Protein AF-0000000065904548 (afdb_homodimer)

Radius of gyration: 21.02 Å; Cα contacts (8 Å, |Δi|>4): 404; chains: 2; bounding box: 41×63×52 Å

Solvent-accessible surface area (backbone atoms only — not comparable to full-atom values): 15365 Å² total; per-residue (Å²): 112,71,57,54,52,53,32,51,72,47,73,40,82,88,44,68,70,56,46,53,52,51,48,50,58,70,66,38,88,61,56,64,38,30,60,66,52,52,36,49,52,37,50,74,72,71,46,94,66,53,61,71,57,46,46,52,48,52,51,50,34,35,75,48,56,53,26,42,77,46,80,44,85,91,75,46,52,30,36,25,69,58,84,62,76,89,66,30,40,40,35,19,80,80,85,61,51,74,44,77,46,80,54,68,68,48,52,53,50,52,51,50,52,31,50,75,67,47,27,53,68,74,50,69,49,44,39,38,30,19,38,36,67,89,72,100,110,75,57,56,52,51,32,52,74,46,73,40,80,87,43,69,68,56,46,52,52,49,49,49,57,69,66,37,89,60,55,64,38,30,60,66,53,52,35,50,53,37,50,75,72,69,45,92,65,53,62,70,56,47,48,52,47,50,52,50,34,35,76,50,55,54,26,43,76,45,79,45,84,90,74,46,51,30,36,26,68,58,84,63,76,90,66,32,40,40,35,19,80,81,82,62,51,74,46,80,45,79,53,69,67,49,52,50,49,52,52,51,52,31,50,75,68,47,27,54,69,75,50,70,49,43,41,39,30,19,37,36,67,89,72,101

Secondary structure (DSSP, 8-state):
-HHHHHHHHTT----HHHHHHHHHHHH-SSS-B-HHHHHHHHHHTT----HHHHHHHHHHHHHTTSEEEEE-TTS-EEEEETTS---EEEEETTT--EEEE--HHHHHHHHHHHHHTT-EEEEEEEEEEEE-TTT-/-HHHHHHHHTT----HHHHHHHHHHHH-SSS-B-HHHHHHHHHHTT----HHHHHHHHHHHHHTTSEEEEE-TTS-EEEEETTS---EEEEETTT--EEEE--HHHHHHHHHHHHHTT-EEEEEEEEEEEE-TTT-

Organism: Legionella pneumophila (NCBI:txid446)

pLDDT: mean 93.09, std 5.81, range [66.56, 98.06]

Sequence (272 aa):
MEESQQLKDAGLKITLPRIKVLQILEQSRNHHLSAEAVYKALLESGEDVGLATVYRVLTQFEAAGLVSRHNFEGGHSVFELSQGEHHDHLVCVKCGRVEEFVDEIIEQRQKAIAERAHFKMTDHALNIYGICPQCQMEESQQLKDAGLKITLPRIKVLQILEQSRNHHLSAEAVYKALLESGEDVGLATVYRVLTQFEAAGLVSRHNFEGGHSVFELSQGEHHDHLVCVKCGRVEEFVDEIIEQRQKAIAERAHFKMTDHALNIYGICPQCQ

Structure (mmCIF, N/CA/C/O backbone):
data_AF-0000000065904548-model_v1
#
loop_
_entity.id
_entity.type
_entity.pdbx_description
1 polymer 'Ferric uptake regulation protein'
#
loop_
_atom_site.group_PDB
_atom_site.id
_atom_site.type_symbol
_atom_site.label_atom_id
_atom_site.label_alt_id
_atom_site.label_comp_id
_atom_site.label_asym_id
_atom_site.label_entity_id
_atom_site.label_seq_id
_atom_site.pdbx_PDB_ins_code
_atom_site.Cartn_x
_atom_site.Cartn_y
_atom_site.Cartn_z
_atom_site.occupancy
_atom_site.B_iso_or_equiv
_atom_site.auth_seq_id
_atom_site.auth_comp_id
_atom_site.auth_asym_id
_atom_site.auth_atom_id
_atom_site.pdbx_PDB_model_num
ATOM 1 N N . MET A 1 1 ? -8.953 -28.828 -16.125 1 66.75 1 MET A N 1
ATOM 2 C CA . MET A 1 1 ? -9.711 -29.406 -15.016 1 66.75 1 MET A CA 1
ATOM 3 C C . MET A 1 1 ? -9.594 -28.531 -13.773 1 66.75 1 MET A C 1
ATOM 5 O O . MET A 1 1 ? -10.594 -28 -13.289 1 66.75 1 MET A O 1
ATOM 9 N N . GLU A 1 2 ? -8.453 -28.344 -13.18 1 88 2 GLU A N 1
ATOM 10 C CA . GLU A 1 2 ? -8.273 -27.734 -11.859 1 88 2 GLU A CA 1
ATOM 11 C C . GLU A 1 2 ? -8.609 -26.25 -11.875 1 88 2 GLU A C 1
ATOM 13 O O . GLU A 1 2 ? -9.273 -25.75 -10.969 1 88 2 GLU A O 1
ATOM 18 N N . GLU A 1 3 ? -8.391 -25.641 -13.008 1 91.25 3 GLU A N 1
ATOM 19 C CA . GLU A 1 3 ? -8.68 -24.219 -13.117 1 91.25 3 GLU A CA 1
ATOM 20 C C . GLU A 1 3 ? -10.172 -23.969 -13.25 1 91.25 3 GLU A C 1
ATOM 22 O O . GLU A 1 3 ? -10.695 -22.984 -12.711 1 91.25 3 GLU A O 1
ATOM 27 N N . SER A 1 4 ? -10.844 -24.859 -13.992 1 91.69 4 SER A N 1
ATOM 28 C CA . SER A 1 4 ? -12.289 -24.734 -14.164 1 91.69 4 SER A CA 1
ATOM 29 C C . SER A 1 4 ? -13.016 -24.797 -12.82 1 91.69 4 SER A C 1
ATOM 31 O O . SER A 1 4 ? -13.945 -24.031 -12.57 1 91.69 4 SER A O 1
ATOM 33 N N . GLN A 1 5 ? -12.617 -25.703 -12.07 1 93.06 5 GLN A N 1
ATOM 34 C CA . GLN A 1 5 ? -13.227 -25.875 -10.758 1 93.06 5 GLN A CA 1
ATOM 35 C C . GLN A 1 5 ? -12.969 -24.656 -9.875 1 93.06 5 GLN A C 1
ATOM 37 O O . GLN A 1 5 ? -13.852 -24.234 -9.117 1 93.06 5 GLN A O 1
ATOM 42 N N . GLN A 1 6 ? -11.781 -24.125 -9.945 1 92.81 6 GLN A N 1
ATOM 43 C CA . GLN A 1 6 ? -11.438 -22.938 -9.18 1 92.81 6 GLN A CA 1
ATOM 44 C C . GLN A 1 6 ? -12.328 -21.75 -9.562 1 92.81 6 GLN A C 1
ATOM 46 O O . GLN A 1 6 ? -12.781 -21.016 -8.695 1 92.81 6 GLN A O 1
ATOM 51 N N . LEU A 1 7 ? -12.547 -21.594 -10.828 1 95.56 7 LEU A N 1
ATOM 52 C CA . LEU A 1 7 ? -13.398 -20.516 -11.328 1 95.56 7 LEU A CA 1
ATOM 53 C C . LEU A 1 7 ? -14.836 -20.703 -10.859 1 95.56 7 LEU A C 1
ATOM 55 O O . LEU A 1 7 ? -15.477 -19.75 -10.398 1 95.56 7 LEU A O 1
ATOM 59 N N . LYS A 1 8 ? -15.297 -21.953 -10.922 1 94.94 8 LYS A N 1
ATOM 60 C CA . LYS A 1 8 ? -16.641 -22.266 -10.469 1 94.94 8 LYS A CA 1
ATOM 61 C C . LYS A 1 8 ? -16.797 -21.984 -8.977 1 94.94 8 LYS A C 1
ATOM 63 O O . LYS A 1 8 ? -17.797 -21.375 -8.555 1 94.94 8 LYS A O 1
ATOM 68 N N . ASP A 1 9 ? -15.844 -22.344 -8.273 1 93.81 9 ASP A N 1
ATOM 69 C CA . ASP A 1 9 ? -15.867 -22.156 -6.824 1 93.81 9 ASP A CA 1
ATOM 70 C C . ASP A 1 9 ? -15.859 -20.672 -6.465 1 93.81 9 ASP A C 1
ATOM 72 O O . ASP A 1 9 ? -16.422 -20.281 -5.445 1 93.81 9 ASP A O 1
ATOM 76 N N . ALA A 1 10 ? -15.258 -19.906 -7.332 1 92.94 10 ALA A N 1
ATOM 77 C CA . ALA A 1 10 ? -15.141 -18.469 -7.09 1 92.94 10 ALA A CA 1
ATOM 78 C C . ALA A 1 10 ? -16.359 -17.719 -7.625 1 92.94 10 ALA A C 1
ATOM 80 O O . ALA A 1 10 ? -16.422 -16.484 -7.531 1 92.94 10 ALA A O 1
ATOM 81 N N . GLY A 1 11 ? -17.281 -18.469 -8.227 1 95.06 11 GLY A N 1
ATOM 82 C CA . GLY A 1 11 ? -18.5 -17.859 -8.75 1 95.06 11 GLY A CA 1
ATOM 83 C C . GLY A 1 11 ? -18.297 -17.156 -10.07 1 95.06 11 GLY A C 1
ATOM 84 O O . 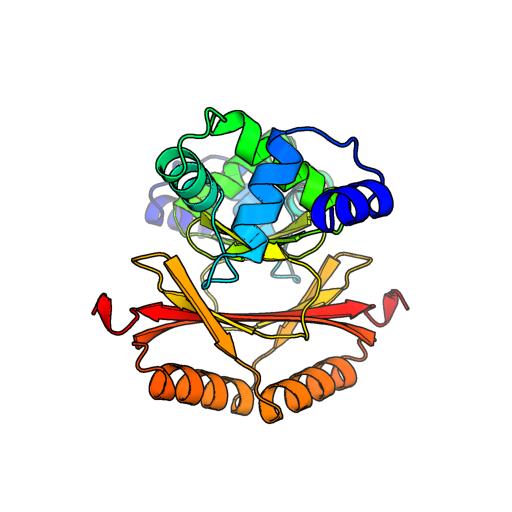GLY A 1 11 ? -19.031 -16.219 -10.406 1 95.06 11 GLY A O 1
ATOM 85 N N . LEU A 1 12 ? -17.281 -17.562 -10.773 1 96.12 12 LEU A N 1
ATOM 86 C CA . LEU A 1 12 ? -16.969 -16.938 -12.047 1 96.12 12 LEU A CA 1
ATOM 87 C C . LEU A 1 12 ? -17.344 -17.844 -13.211 1 96.12 12 LEU A C 1
ATOM 89 O O . LEU A 1 12 ? -17.219 -19.078 -13.102 1 96.12 12 LEU A O 1
ATOM 93 N N . LYS A 1 13 ? -17.766 -17.25 -14.328 1 96.44 13 LYS A N 1
ATOM 94 C CA . LYS A 1 13 ? -17.984 -18.031 -15.555 1 96.44 13 LYS A CA 1
ATOM 95 C C . LYS A 1 13 ? -16.672 -18.594 -16.078 1 96.44 13 LYS A C 1
ATOM 97 O O . LYS A 1 13 ? -15.633 -17.938 -16.016 1 96.44 13 LYS A O 1
ATOM 102 N N . ILE A 1 14 ? -16.844 -19.781 -16.609 1 96.38 14 ILE A N 1
ATOM 103 C CA . ILE A 1 14 ? -15.672 -20.422 -17.203 1 96.38 14 ILE A CA 1
ATOM 104 C C . ILE A 1 14 ? -15.492 -19.938 -18.641 1 96.38 14 ILE A C 1
ATOM 106 O O . ILE A 1 14 ? -16.312 -20.25 -19.516 1 96.38 14 ILE A O 1
ATOM 110 N N . THR A 1 15 ? -14.438 -19.109 -18.891 1 95.56 15 THR A N 1
ATOM 111 C CA . THR A 1 15 ? -14.078 -18.656 -20.219 1 95.56 15 THR A CA 1
ATOM 112 C C . THR A 1 15 ? -12.609 -18.938 -20.516 1 95.56 15 THR A C 1
ATOM 114 O O . THR A 1 15 ? -11.828 -19.203 -19.609 1 95.56 15 THR A O 1
ATOM 117 N N . LEU A 1 16 ? -12.312 -18.938 -21.703 1 94.44 16 LEU A N 1
ATOM 118 C CA . LEU A 1 16 ? -10.945 -19.266 -22.094 1 94.44 16 LEU A CA 1
ATOM 119 C C . LEU A 1 16 ? -9.953 -18.266 -21.516 1 94.44 16 LEU A C 1
ATOM 121 O O . LEU A 1 16 ? -8.938 -18.656 -20.938 1 94.44 16 LEU A O 1
ATOM 125 N N . PRO A 1 17 ? -10.219 -16.953 -21.641 1 95.69 17 PRO A N 1
ATOM 126 C CA . PRO A 1 17 ? -9.266 -16 -21.047 1 95.69 17 PRO A CA 1
ATOM 127 C C . PRO A 1 17 ? -9.07 -16.219 -19.562 1 95.69 17 PRO A C 1
ATOM 129 O O . PRO A 1 17 ? -7.945 -16.156 -19.062 1 95.69 17 PRO A O 1
ATOM 132 N N . ARG A 1 18 ? -10.141 -16.469 -18.859 1 97.12 18 ARG A N 1
ATOM 133 C CA . ARG A 1 18 ? -10.047 -16.703 -17.422 1 97.12 18 ARG A CA 1
ATOM 134 C C . ARG A 1 18 ? -9.211 -17.938 -17.109 1 97.12 18 ARG A C 1
ATOM 136 O O . ARG A 1 18 ? -8.359 -17.922 -16.219 1 97.12 18 ARG A O 1
ATOM 143 N N . ILE A 1 19 ? -9.406 -18.984 -17.828 1 96.44 19 ILE A N 1
ATOM 144 C CA . ILE A 1 19 ? -8.656 -20.219 -17.641 1 96.44 19 ILE A CA 1
ATOM 145 C C . ILE A 1 19 ? -7.176 -19.969 -17.922 1 96.44 19 ILE A C 1
ATOM 147 O O . ILE A 1 19 ? -6.312 -20.375 -17.141 1 96.44 19 ILE A O 1
ATOM 151 N N . LYS A 1 20 ? -6.852 -19.312 -18.984 1 96.12 20 LYS A N 1
ATOM 152 C CA . LYS A 1 20 ? -5.473 -19.094 -19.406 1 96.12 20 LYS A CA 1
ATOM 153 C C . LYS A 1 20 ? -4.73 -18.188 -18.406 1 96.12 20 LYS A C 1
ATOM 155 O O . LYS A 1 20 ? -3.574 -18.453 -18.078 1 96.12 20 LYS A O 1
ATOM 160 N N . VAL A 1 21 ? -5.387 -17.172 -17.984 1 96.5 21 VAL A N 1
ATOM 161 C CA . VAL A 1 21 ? -4.781 -16.281 -17 1 96.5 21 VAL A CA 1
ATOM 162 C C . VAL A 1 21 ? -4.488 -17.047 -15.719 1 96.5 21 VAL A C 1
ATOM 164 O O . VAL A 1 21 ? -3.398 -16.922 -15.156 1 96.5 21 VAL A O 1
ATOM 167 N N . LEU A 1 22 ? -5.492 -17.812 -15.32 1 95.31 22 LEU A N 1
ATOM 168 C CA . LEU A 1 22 ? -5.309 -18.609 -14.109 1 95.31 22 LEU A CA 1
ATOM 169 C C . LEU A 1 22 ? -4.148 -19.578 -14.266 1 95.31 22 LEU A C 1
ATOM 171 O O . LEU A 1 22 ? -3.352 -19.766 -13.344 1 95.31 22 LEU A O 1
ATOM 175 N N . GLN A 1 23 ? -4.051 -20.188 -15.352 1 94.62 23 GLN A N 1
ATOM 176 C CA . GLN A 1 23 ? -2.969 -21.109 -15.648 1 94.62 23 GLN A CA 1
ATOM 177 C C . GLN A 1 23 ? -1.609 -20.422 -15.547 1 94.62 23 GLN A C 1
ATOM 179 O O . GLN A 1 23 ? -0.67 -20.969 -14.969 1 94.62 23 GLN A O 1
ATOM 184 N N . ILE A 1 24 ? -1.496 -19.266 -16.094 1 94.56 24 ILE A N 1
ATOM 185 C CA . ILE A 1 24 ? -0.25 -18.5 -16.062 1 94.56 24 ILE A CA 1
ATOM 186 C C . ILE A 1 24 ? 0.133 -18.203 -14.617 1 94.56 24 ILE A C 1
ATOM 188 O O . ILE A 1 24 ? 1.29 -18.359 -14.219 1 94.56 24 ILE A O 1
ATOM 192 N N . LEU A 1 25 ? -0.863 -17.766 -13.852 1 93.69 25 LEU A N 1
ATOM 193 C CA . LEU A 1 25 ? -0.61 -17.438 -12.453 1 93.69 25 LEU A CA 1
ATOM 194 C C . LEU A 1 25 ? -0.153 -18.672 -11.68 1 93.69 25 LEU A C 1
ATOM 196 O O . LEU A 1 25 ? 0.728 -18.578 -10.82 1 93.69 25 LEU A O 1
ATOM 200 N N . GLU A 1 26 ? -0.699 -19.812 -11.984 1 92.56 26 GLU A N 1
ATOM 201 C CA . GLU A 1 26 ? -0.403 -21.047 -11.266 1 92.56 26 GLU A CA 1
ATOM 202 C C . GLU A 1 26 ? 0.953 -21.609 -11.672 1 92.56 26 GLU A C 1
ATOM 204 O O . GLU A 1 26 ? 1.655 -22.203 -10.859 1 92.56 26 GLU A O 1
ATOM 209 N N . GLN A 1 27 ? 1.315 -21.328 -12.82 1 91.31 27 GLN A N 1
ATOM 210 C CA . GLN A 1 27 ? 2.5 -21.984 -13.359 1 91.31 27 GLN A CA 1
ATOM 211 C C . GLN A 1 27 ? 3.732 -21.094 -13.227 1 91.31 27 GLN A C 1
ATOM 213 O O . GLN A 1 27 ? 4.863 -21.562 -13.367 1 91.31 27 GLN A O 1
ATOM 218 N N . SER A 1 28 ? 3.502 -19.891 -13 1 88.19 28 SER A N 1
ATOM 219 C CA . SER A 1 28 ? 4.625 -18.969 -12.93 1 88.19 28 SER A CA 1
ATOM 220 C C . SER A 1 28 ? 5.496 -19.234 -11.711 1 88.19 28 SER A C 1
ATOM 222 O O . SER A 1 28 ? 4.984 -19.531 -10.625 1 88.19 28 SER A O 1
ATOM 224 N N . ARG A 1 29 ? 6.785 -19.234 -11.922 1 83.19 29 ARG A N 1
ATOM 225 C CA . ARG A 1 29 ? 7.73 -19.359 -10.82 1 83.19 29 ARG A CA 1
ATOM 226 C C . ARG A 1 29 ? 7.629 -18.172 -9.867 1 83.19 29 ARG A C 1
ATOM 228 O O . ARG A 1 29 ? 7.715 -18.344 -8.648 1 83.19 29 ARG A O 1
ATOM 235 N N . ASN A 1 30 ? 7.465 -17.031 -10.516 1 82.94 30 ASN A N 1
ATOM 236 C CA . ASN A 1 30 ? 7.188 -15.836 -9.734 1 82.94 30 ASN A CA 1
ATOM 237 C C . ASN A 1 30 ? 5.707 -15.734 -9.367 1 82.94 30 ASN A C 1
ATOM 239 O O . ASN A 1 30 ? 4.848 -15.672 -10.25 1 82.94 30 ASN A O 1
ATOM 243 N N . HIS A 1 31 ? 5.375 -15.773 -8.164 1 86 31 HIS A N 1
ATOM 244 C CA . HIS A 1 31 ? 3.996 -15.773 -7.684 1 86 31 HIS A CA 1
ATOM 245 C C . HIS A 1 31 ? 3.393 -14.375 -7.738 1 86 31 HIS A C 1
ATOM 247 O O . HIS A 1 31 ? 2.197 -14.203 -7.492 1 86 31 HIS A O 1
ATOM 253 N N . HIS A 1 32 ? 4.168 -13.461 -8.07 1 92.75 32 HIS A N 1
ATOM 254 C CA . HIS A 1 32 ? 3.73 -12.078 -8.188 1 92.75 32 HIS A CA 1
ATOM 255 C C . HIS A 1 32 ? 3.885 -11.57 -9.625 1 92.75 32 HIS A C 1
ATOM 257 O O . HIS A 1 32 ? 4.996 -11.281 -10.062 1 92.75 32 HIS A O 1
ATOM 263 N N . LEU A 1 33 ? 2.756 -11.438 -10.344 1 94 33 LEU A N 1
ATOM 264 C CA . LEU A 1 33 ? 2.834 -11.023 -11.742 1 94 33 LEU A CA 1
ATOM 265 C C . LEU A 1 33 ? 2.035 -9.742 -11.977 1 94 33 LEU A C 1
ATOM 267 O O . LEU A 1 33 ? 0.923 -9.602 -11.461 1 94 33 LEU A O 1
ATOM 271 N N . SER A 1 34 ? 2.654 -8.82 -12.719 1 93.25 34 SER A N 1
ATOM 272 C CA . SER A 1 34 ? 1.878 -7.684 -13.211 1 93.25 34 SER A CA 1
ATOM 273 C C . SER A 1 34 ? 0.943 -8.102 -14.336 1 93.25 34 SER A C 1
ATOM 275 O O . SER A 1 34 ? 1.1 -9.18 -14.914 1 93.25 34 SER A O 1
ATOM 277 N N . ALA A 1 35 ? -0.041 -7.238 -14.586 1 95.12 35 ALA A N 1
ATOM 278 C CA . ALA A 1 35 ? -0.911 -7.496 -15.727 1 95.12 35 ALA A CA 1
ATOM 279 C C . ALA A 1 35 ? -0.104 -7.59 -17.016 1 95.12 35 ALA A C 1
ATOM 281 O O . ALA A 1 35 ? -0.36 -8.453 -17.859 1 95.12 35 ALA A O 1
ATOM 282 N N . GLU A 1 36 ? 0.848 -6.773 -17.125 1 93.88 36 GLU A N 1
ATOM 283 C CA . GLU A 1 36 ? 1.71 -6.77 -18.297 1 93.88 36 GLU A CA 1
ATOM 284 C C . GLU A 1 36 ? 2.488 -8.078 -18.422 1 93.88 36 GLU A C 1
ATOM 286 O O . GLU A 1 36 ? 2.648 -8.609 -19.516 1 93.88 36 GLU A O 1
ATOM 291 N N . ALA A 1 37 ? 2.992 -8.562 -17.359 1 93.19 37 ALA A N 1
ATOM 292 C CA . ALA A 1 37 ? 3.738 -9.82 -17.359 1 93.19 37 ALA A CA 1
ATOM 293 C C . ALA A 1 37 ? 2.84 -10.992 -17.734 1 93.19 37 ALA A C 1
ATOM 295 O O . ALA A 1 37 ? 3.252 -11.875 -18.5 1 93.19 37 ALA A O 1
ATOM 296 N N . VAL A 1 38 ? 1.631 -10.977 -17.172 1 96.19 38 VAL A N 1
ATOM 297 C CA . VAL A 1 38 ? 0.669 -12.008 -17.531 1 96.19 38 VAL A CA 1
ATOM 298 C C . VAL A 1 38 ? 0.39 -11.953 -19.031 1 96.19 38 VAL A C 1
ATOM 300 O O . VAL A 1 38 ? 0.387 -12.984 -19.703 1 96.19 38 VAL A O 1
ATOM 303 N N . TYR A 1 39 ? 0.242 -10.703 -19.516 1 96.88 39 TYR A N 1
ATOM 304 C CA . TYR A 1 39 ? -0.017 -10.484 -20.938 1 96.88 39 TYR A CA 1
ATOM 305 C C . TYR A 1 39 ? 1.129 -11.023 -21.781 1 96.88 39 TYR A C 1
ATOM 307 O O . TYR A 1 39 ? 0.902 -11.742 -22.766 1 96.88 39 TYR A O 1
ATOM 315 N N . LYS A 1 40 ? 2.27 -10.719 -21.422 1 95.31 40 LYS A N 1
ATOM 316 C CA . LYS A 1 40 ? 3.447 -11.18 -22.141 1 95.31 40 LYS A CA 1
ATOM 317 C C . LYS A 1 40 ? 3.527 -12.703 -22.156 1 95.31 40 LYS A C 1
ATOM 319 O O . LYS A 1 40 ? 3.834 -13.312 -23.172 1 95.31 40 LYS A O 1
ATOM 324 N N . ALA A 1 41 ? 3.32 -13.297 -21.016 1 94.81 41 ALA A N 1
ATOM 325 C CA . ALA A 1 41 ? 3.33 -14.75 -20.922 1 94.81 41 ALA A CA 1
ATOM 326 C C . ALA A 1 41 ? 2.285 -15.375 -21.844 1 94.81 41 ALA A C 1
ATOM 328 O O . ALA A 1 41 ? 2.539 -16.406 -22.469 1 94.81 41 ALA A O 1
ATOM 329 N N . LEU A 1 42 ? 1.121 -14.75 -21.859 1 95.56 42 LEU A N 1
ATOM 330 C CA . LEU A 1 42 ? 0.061 -15.219 -22.75 1 95.56 42 LEU A CA 1
ATOM 331 C C . LEU A 1 42 ? 0.485 -15.117 -24.203 1 95.56 42 LEU A C 1
ATOM 333 O O . LEU A 1 42 ? 0.266 -16.047 -24.984 1 95.56 42 LEU A O 1
ATOM 337 N N . LEU A 1 43 ? 1.117 -14.016 -24.562 1 94.75 43 LEU A N 1
ATOM 338 C CA . LEU A 1 43 ? 1.61 -13.805 -25.922 1 94.75 43 LEU A CA 1
ATOM 339 C C . LEU A 1 43 ? 2.631 -14.875 -26.297 1 94.75 43 LEU A C 1
ATOM 341 O O . LEU A 1 43 ? 2.57 -15.445 -27.391 1 94.75 43 LEU A O 1
ATOM 345 N N . GLU A 1 44 ? 3.49 -15.117 -25.359 1 94.44 44 GLU A N 1
ATOM 346 C CA . GLU A 1 44 ? 4.555 -16.094 -25.609 1 94.44 44 GLU A CA 1
ATOM 347 C C . GLU A 1 44 ? 3.992 -17.5 -25.766 1 94.44 44 GLU A C 1
ATOM 349 O O . GLU A 1 44 ? 4.582 -18.328 -26.453 1 94.44 44 GLU A O 1
ATOM 354 N N . SER A 1 45 ? 2.879 -17.734 -25.172 1 92.12 45 SER A N 1
ATOM 355 C CA . SER A 1 45 ? 2.256 -19.047 -25.25 1 92.12 45 SER A CA 1
ATOM 356 C C . SER A 1 45 ? 1.353 -19.172 -26.469 1 92.12 45 SER A C 1
ATOM 358 O O . SER A 1 45 ? 0.692 -20.188 -26.672 1 92.12 45 SER A O 1
ATOM 360 N N . GLY A 1 46 ? 1.197 -18.062 -27.25 1 91.94 46 GLY A N 1
ATOM 361 C CA . GLY A 1 46 ? 0.434 -18.094 -28.484 1 91.94 46 GLY A CA 1
ATOM 362 C C . GLY A 1 46 ? -1.034 -17.766 -28.297 1 91.94 46 GLY A C 1
ATOM 363 O O . GLY A 1 46 ? -1.857 -18.031 -29.172 1 91.94 46 GLY A O 1
ATOM 364 N N . GLU A 1 47 ? -1.344 -17.234 -27.1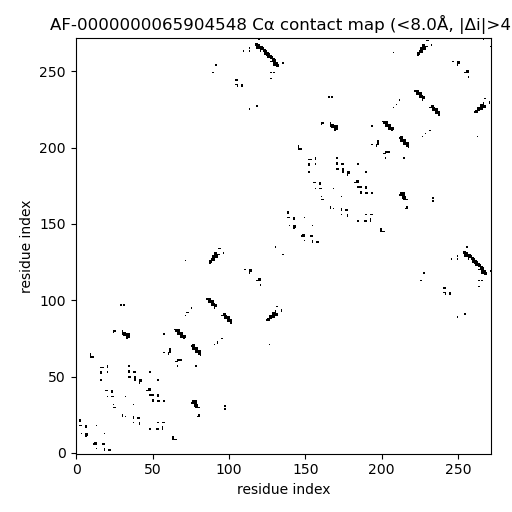09 1 89.94 47 GLU A N 1
ATOM 365 C CA . GLU A 1 47 ? -2.732 -16.875 -26.844 1 89.94 47 GLU A CA 1
ATOM 366 C C . GLU A 1 47 ? -3.039 -15.461 -27.312 1 89.94 47 GLU A C 1
ATOM 368 O O . GLU A 1 47 ? -2.211 -14.562 -27.172 1 89.94 47 GLU A O 1
ATOM 373 N N . ASP A 1 48 ? -4.234 -15.289 -27.859 1 90.5 48 ASP A N 1
ATOM 374 C CA . ASP A 1 48 ? -4.648 -13.984 -28.359 1 90.5 48 ASP A CA 1
ATOM 375 C C . ASP A 1 48 ? -5.562 -13.273 -27.375 1 90.5 48 ASP A C 1
ATOM 377 O O . ASP A 1 48 ? -6.762 -13.117 -27.609 1 90.5 48 ASP A O 1
ATOM 381 N N . VAL A 1 49 ? -5.121 -12.953 -26.281 1 92.44 49 VAL A N 1
ATOM 382 C CA . VAL A 1 49 ? -5.852 -12.203 -25.266 1 92.44 49 VAL A CA 1
ATOM 383 C C . VAL A 1 49 ? -5.223 -10.828 -25.078 1 92.44 49 VAL A C 1
ATOM 385 O O . VAL A 1 49 ? -4.02 -10.719 -24.828 1 92.44 49 VAL A O 1
ATOM 388 N N . GLY A 1 50 ? -5.91 -9.781 -25.344 1 94.25 50 GLY A N 1
ATOM 389 C CA . GLY A 1 50 ? -5.402 -8.422 -25.234 1 94.25 50 GLY A CA 1
ATOM 390 C C . GLY A 1 50 ? -5.133 -7.992 -23.812 1 94.25 50 GLY A C 1
ATOM 391 O O . GLY A 1 50 ? -5.645 -8.594 -22.859 1 94.25 50 GLY A O 1
ATOM 392 N N . LEU A 1 51 ? -4.383 -6.969 -23.734 1 96.31 51 LEU A N 1
ATOM 393 C CA . LEU A 1 51 ? -4 -6.457 -22.422 1 96.31 51 LEU A CA 1
ATOM 394 C C . LEU A 1 51 ? -5.219 -5.957 -21.656 1 96.31 51 LEU A C 1
ATOM 396 O O . LEU A 1 51 ? -5.34 -6.188 -20.453 1 96.31 51 LEU A O 1
ATOM 400 N N . ALA A 1 52 ? -6.133 -5.293 -22.297 1 96.25 52 ALA A N 1
ATOM 401 C CA . ALA A 1 52 ? -7.34 -4.789 -21.656 1 96.25 52 ALA A CA 1
ATOM 402 C C . ALA A 1 52 ? -8.148 -5.926 -21.031 1 96.25 52 ALA A C 1
ATOM 404 O O 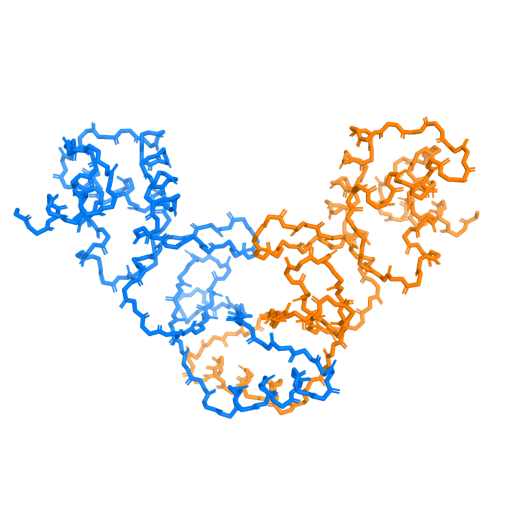. ALA A 1 52 ? -8.68 -5.789 -19.938 1 96.25 52 ALA A O 1
ATOM 405 N N . THR A 1 53 ? -8.25 -7.051 -21.734 1 96.62 53 THR A N 1
ATOM 406 C CA . THR A 1 53 ? -8.953 -8.227 -21.234 1 96.62 53 THR A CA 1
ATOM 407 C C . THR A 1 53 ? -8.234 -8.805 -20.016 1 96.62 53 THR A C 1
ATOM 409 O O . THR A 1 53 ? -8.883 -9.172 -19.031 1 96.62 53 THR A O 1
ATOM 412 N N . VAL A 1 54 ? -6.918 -8.836 -20.047 1 97.69 54 VAL A N 1
ATOM 413 C CA . VAL A 1 54 ? -6.129 -9.344 -18.938 1 97.69 54 VAL A CA 1
ATOM 414 C C . VAL A 1 54 ? -6.414 -8.531 -17.672 1 97.69 54 VAL A C 1
ATOM 416 O O . VAL A 1 54 ? -6.66 -9.094 -16.609 1 97.69 54 VAL A O 1
ATOM 419 N N . TYR A 1 55 ? -6.43 -7.238 -17.844 1 97.12 55 TYR A N 1
ATOM 420 C CA . TYR A 1 55 ? -6.711 -6.352 -16.719 1 97.12 55 TYR A CA 1
ATOM 421 C C . TYR A 1 55 ? -8.086 -6.629 -16.125 1 97.12 55 TYR A C 1
ATOM 423 O O . TYR A 1 55 ? -8.25 -6.699 -14.906 1 97.12 55 TYR A O 1
ATOM 431 N N . ARG A 1 56 ? -9.047 -6.758 -16.922 1 96.88 56 ARG A N 1
ATOM 432 C CA . ARG A 1 56 ? -10.414 -6.996 -16.484 1 96.88 56 ARG A CA 1
ATOM 433 C C . ARG A 1 56 ? -10.539 -8.328 -15.758 1 96.88 56 ARG A C 1
ATOM 435 O O . ARG A 1 56 ? -11.188 -8.414 -14.711 1 96.88 56 ARG A O 1
ATOM 442 N N . VAL A 1 57 ? -9.922 -9.336 -16.344 1 97.75 57 VAL A N 1
ATOM 443 C CA . VAL A 1 57 ? -9.969 -10.664 -15.75 1 97.75 57 VAL A CA 1
ATOM 444 C C . VAL A 1 57 ? -9.32 -10.641 -14.367 1 97.75 57 VAL A C 1
ATOM 446 O O . VAL A 1 57 ? -9.891 -11.141 -13.398 1 97.75 57 VAL A O 1
ATOM 449 N N . LEU A 1 58 ? -8.188 -9.992 -14.352 1 97.62 58 LEU A N 1
ATOM 450 C CA . LEU A 1 58 ? -7.473 -9.93 -13.078 1 97.62 58 LEU A CA 1
ATOM 451 C C . LEU A 1 58 ? -8.281 -9.156 -12.039 1 97.62 58 LEU A C 1
ATOM 453 O O . LEU A 1 58 ? -8.312 -9.539 -10.867 1 97.62 58 LEU A O 1
ATOM 457 N N . THR A 1 59 ? -8.883 -8.141 -12.414 1 96.69 59 THR A N 1
ATOM 458 C CA . THR A 1 59 ? -9.727 -7.363 -11.508 1 96.69 59 THR A CA 1
ATOM 459 C C . THR A 1 59 ? -10.914 -8.195 -11.023 1 96.69 59 THR A C 1
ATOM 461 O O . THR A 1 59 ? -11.281 -8.133 -9.852 1 96.69 59 THR A O 1
ATOM 464 N N . GLN A 1 60 ? -11.477 -8.938 -11.867 1 96.94 60 GLN A N 1
ATOM 465 C CA . GLN A 1 60 ? -12.562 -9.836 -11.5 1 96.94 60 GLN A CA 1
ATOM 466 C C . GLN A 1 60 ? -12.086 -10.922 -10.539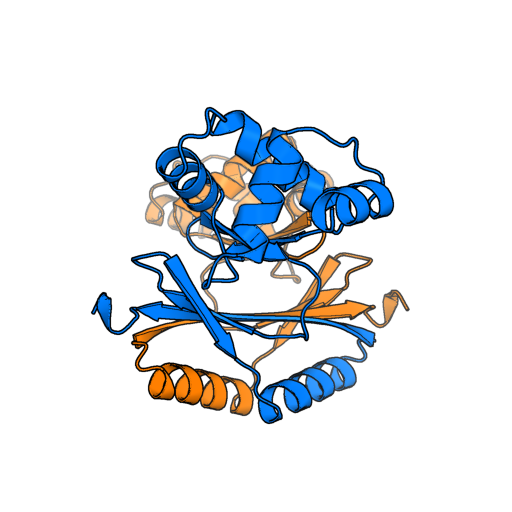 1 96.94 60 GLN A C 1
ATOM 468 O O . GLN A 1 60 ? -12.789 -11.273 -9.594 1 96.94 60 GLN A O 1
ATOM 473 N N . PHE A 1 61 ? -10.914 -11.508 -10.844 1 97.19 61 PHE A N 1
ATOM 474 C CA . PHE A 1 61 ? -10.336 -12.5 -9.953 1 97.19 61 PHE A CA 1
ATOM 475 C C . PHE A 1 61 ? -10.148 -11.93 -8.555 1 97.19 61 PHE A C 1
ATOM 477 O O . PHE A 1 61 ? -10.398 -12.609 -7.559 1 97.19 61 PHE A O 1
ATOM 484 N N . GLU A 1 62 ? -9.656 -10.695 -8.516 1 94.75 62 GLU A N 1
ATOM 485 C CA . GLU A 1 62 ? -9.445 -10.023 -7.234 1 94.75 62 GLU A CA 1
ATOM 486 C C . GLU A 1 62 ? -10.758 -9.867 -6.473 1 94.75 62 GLU A C 1
ATOM 488 O O . GLU A 1 62 ? -10.836 -10.188 -5.285 1 94.75 62 GLU A O 1
ATOM 493 N N . ALA A 1 63 ? -11.758 -9.445 -7.164 1 94.06 63 ALA A N 1
ATOM 494 C CA . ALA A 1 63 ? -13.07 -9.234 -6.559 1 94.06 63 ALA A CA 1
ATOM 495 C C . ALA A 1 63 ? -13.648 -10.547 -6.031 1 94.06 63 ALA A C 1
ATOM 497 O O . ALA A 1 63 ? -14.328 -10.57 -5.004 1 94.06 63 ALA A O 1
ATOM 498 N N . ALA A 1 64 ? -13.32 -11.633 -6.691 1 95.06 64 ALA A N 1
ATOM 499 C CA . ALA A 1 64 ? -13.836 -12.953 -6.328 1 95.06 64 ALA A CA 1
ATOM 500 C C . ALA A 1 64 ? -12.977 -13.594 -5.246 1 95.06 64 ALA A C 1
ATOM 502 O O . ALA A 1 64 ? -13.289 -14.68 -4.754 1 95.06 64 ALA A O 1
ATOM 503 N N . GLY A 1 65 ? -11.82 -12.977 -4.992 1 92.88 65 GLY A N 1
ATOM 504 C CA . GLY A 1 65 ? -10.953 -13.484 -3.936 1 92.88 65 GLY A CA 1
ATOM 505 C C . GLY A 1 65 ? -9.992 -14.555 -4.414 1 92.88 65 GLY A C 1
ATOM 506 O O . GLY A 1 65 ? -9.375 -15.25 -3.605 1 92.88 65 GLY A O 1
ATOM 507 N N . LEU A 1 66 ? -9.867 -14.727 -5.695 1 93.56 66 LEU A N 1
ATOM 508 C CA . LEU A 1 66 ? -8.969 -15.727 -6.27 1 93.56 66 LEU A CA 1
ATOM 509 C C . LEU A 1 66 ? -7.523 -15.242 -6.238 1 93.56 66 LEU A C 1
ATOM 511 O O . LEU A 1 66 ? -6.605 -16.031 -6.043 1 93.56 66 LEU A O 1
ATOM 515 N N . VAL A 1 67 ? -7.41 -13.938 -6.418 1 95 67 VAL A N 1
ATOM 516 C CA . VAL A 1 67 ? -6.074 -13.352 -6.375 1 95 67 VAL A CA 1
ATOM 517 C C . VAL A 1 67 ? -6.082 -12.117 -5.477 1 95 67 VAL A C 1
ATOM 519 O O . VAL A 1 67 ? -7.141 -11.547 -5.199 1 95 67 VAL A O 1
ATOM 522 N N . SER A 1 68 ? -4.938 -11.805 -4.949 1 92.19 68 SER A N 1
ATOM 523 C CA . SER A 1 68 ? -4.719 -10.555 -4.238 1 92.19 68 SER A CA 1
ATOM 524 C C . SER A 1 68 ? -3.875 -9.586 -5.066 1 92.19 68 SER A C 1
ATOM 526 O O . SER A 1 68 ? -2.918 -10 -5.723 1 92.19 68 SER A O 1
ATOM 528 N N . ARG A 1 69 ? -4.301 -8.375 -5.035 1 91.44 69 ARG A N 1
ATOM 529 C CA . ARG A 1 69 ? -3.533 -7.332 -5.703 1 91.44 69 ARG A CA 1
ATOM 530 C C . ARG A 1 69 ? -2.664 -6.574 -4.703 1 91.44 69 ARG A C 1
ATOM 532 O O . ARG A 1 69 ? -3.127 -6.211 -3.619 1 91.44 69 ARG A O 1
ATOM 539 N N . HIS A 1 70 ? -1.424 -6.41 -5.02 1 89.56 70 HIS A N 1
ATOM 540 C CA . HIS A 1 70 ? -0.51 -5.586 -4.238 1 89.56 70 HIS A CA 1
ATOM 541 C C . HIS A 1 70 ? -0.058 -4.363 -5.027 1 89.56 70 HIS A C 1
ATOM 543 O O . HIS A 1 70 ? 0.472 -4.496 -6.133 1 89.56 70 HIS A O 1
ATOM 549 N N . ASN A 1 71 ? -0.361 -3.252 -4.445 1 86.5 71 ASN A N 1
ATOM 550 C CA . ASN A 1 71 ? 0.09 -2.006 -5.059 1 86.5 71 ASN A CA 1
ATOM 551 C C . ASN A 1 71 ? 1.371 -1.492 -4.406 1 86.5 71 ASN A C 1
ATOM 553 O O . ASN A 1 71 ? 1.353 -1.05 -3.256 1 86.5 71 ASN A O 1
ATOM 557 N N . PHE A 1 72 ? 2.393 -1.588 -5.141 1 86.56 72 PHE A N 1
ATOM 558 C CA . PHE A 1 72 ? 3.674 -1.134 -4.613 1 86.56 72 PHE A CA 1
ATOM 559 C C . PHE A 1 72 ? 3.928 0.322 -4.984 1 86.56 72 PHE A C 1
ATOM 561 O O . PHE A 1 72 ? 3.24 0.877 -5.844 1 86.56 72 PHE A O 1
ATOM 568 N N . GLU A 1 73 ? 4.883 0.863 -4.266 1 74.88 73 GLU A N 1
ATOM 569 C CA . GLU A 1 73 ? 5.242 2.248 -4.555 1 74.88 73 GLU A CA 1
ATOM 570 C C . GLU A 1 73 ? 5.805 2.393 -5.965 1 74.88 73 GLU A C 1
ATOM 572 O O . GLU A 1 73 ? 6.391 1.451 -6.504 1 74.88 73 GLU A O 1
ATOM 577 N N . GLY A 1 74 ? 5.473 3.502 -6.598 1 70.75 74 GLY A N 1
ATOM 578 C CA . GLY A 1 74 ? 5.969 3.738 -7.941 1 70.75 74 GLY A CA 1
ATOM 579 C C . GLY A 1 74 ? 5.004 3.283 -9.023 1 70.75 74 GLY A C 1
ATOM 580 O O . GLY A 1 74 ? 5.336 3.297 -10.211 1 70.75 74 GLY A O 1
ATOM 581 N N . GLY A 1 75 ? 3.945 2.787 -8.57 1 73.38 75 GLY A N 1
ATOM 582 C CA . GLY A 1 75 ? 2.889 2.498 -9.531 1 73.38 75 GLY A CA 1
ATOM 583 C C . GLY A 1 75 ? 2.908 1.064 -10.023 1 73.38 75 GLY A C 1
ATOM 584 O O . GLY A 1 75 ? 2.24 0.731 -11.008 1 73.38 75 GLY A O 1
ATOM 585 N N . HIS A 1 76 ? 3.68 0.292 -9.453 1 80.12 76 HIS A N 1
ATOM 586 C CA . HIS A 1 76 ? 3.725 -1.11 -9.852 1 80.12 76 HIS A CA 1
ATOM 587 C C . HIS A 1 76 ? 2.68 -1.931 -9.102 1 80.12 76 HIS A C 1
ATOM 589 O O . HIS A 1 76 ? 2.535 -1.796 -7.887 1 80.12 76 HIS A O 1
ATOM 595 N N . SER A 1 77 ? 1.813 -2.578 -9.859 1 90.38 77 SER A N 1
ATOM 596 C CA . SER A 1 77 ? 0.834 -3.479 -9.258 1 90.38 77 SER A CA 1
ATOM 597 C C . SER A 1 77 ? 1.083 -4.926 -9.672 1 90.38 77 SER A C 1
ATOM 599 O O . SER A 1 77 ? 1.386 -5.199 -10.836 1 90.38 77 SER A O 1
ATOM 601 N N . VAL A 1 78 ? 1.054 -5.781 -8.68 1 92.81 78 VAL A N 1
ATOM 602 C CA . VAL A 1 78 ? 1.226 -7.191 -9.008 1 92.81 78 VAL A CA 1
ATOM 603 C C . VAL A 1 78 ? 0.087 -8.008 -8.398 1 92.81 78 VAL A C 1
ATOM 605 O O . VAL A 1 78 ? -0.552 -7.57 -7.438 1 92.81 78 VAL A O 1
ATOM 608 N N . PHE A 1 79 ? -0.154 -9.148 -8.992 1 94.5 79 PHE A N 1
ATOM 609 C CA . PHE A 1 79 ? -1.212 -10.062 -8.57 1 94.5 79 PHE A CA 1
ATOM 610 C C . PHE A 1 79 ? -0.628 -11.391 -8.102 1 94.5 79 PHE A C 1
ATOM 612 O O . PHE A 1 79 ? 0.353 -11.875 -8.672 1 94.5 79 PHE A O 1
ATOM 619 N N . GLU A 1 80 ? -1.202 -11.852 -7.043 1 93.06 80 GLU A N 1
ATOM 620 C CA . GLU A 1 80 ? -0.805 -13.141 -6.484 1 93.06 80 GLU A CA 1
ATOM 621 C C . GLU A 1 80 ? -2.023 -13.992 -6.141 1 93.06 80 GLU A C 1
ATOM 623 O O . GLU A 1 80 ? -3.027 -13.477 -5.641 1 93.06 80 GLU A O 1
ATOM 628 N N . LEU A 1 81 ? -1.862 -15.352 -6.383 1 92.62 81 LEU A N 1
ATOM 629 C CA . LEU A 1 81 ? -2.938 -16.25 -5.988 1 92.62 81 LEU A CA 1
ATOM 630 C C . LEU A 1 81 ? -3.148 -16.219 -4.477 1 92.62 81 LEU A C 1
ATOM 632 O O . LEU A 1 81 ? -2.184 -16.156 -3.713 1 92.62 81 LEU A O 1
ATOM 636 N N . SER A 1 82 ? -4.383 -16.234 -3.961 1 86.62 82 SER A N 1
ATOM 637 C CA . SER A 1 82 ? -4.734 -16.078 -2.553 1 86.62 82 SER A CA 1
ATOM 638 C C . SER A 1 82 ? -4.438 -17.359 -1.765 1 86.62 82 SER A C 1
ATOM 640 O O . SER A 1 82 ? -4.793 -17.453 -0.588 1 86.62 82 SER A O 1
ATOM 642 N N . GLN A 1 83 ? -3.773 -18.312 -2.127 1 69.31 83 GLN A N 1
ATOM 643 C CA . GLN A 1 83 ? -3.676 -19.609 -1.473 1 69.31 83 GLN A CA 1
ATOM 644 C C . GLN A 1 83 ? -2.391 -19.719 -0.659 1 69.31 83 GLN A C 1
ATOM 646 O O . GLN A 1 83 ? -2.119 -20.75 -0.052 1 69.31 83 GLN A O 1
ATOM 651 N N . GLY A 1 84 ? -1.804 -18.672 -0.339 1 71.62 84 GLY A N 1
ATOM 652 C CA . GLY A 1 84 ? -0.544 -18.891 0.355 1 71.62 84 GLY A CA 1
ATOM 653 C C . GLY A 1 84 ? -0.528 -18.297 1.757 1 71.62 84 GLY A C 1
ATOM 654 O O . GLY A 1 84 ? -1.524 -17.734 2.213 1 71.62 84 GLY A O 1
ATOM 655 N N . GLU A 1 85 ? 0.399 -18.797 2.559 1 84 85 GLU A N 1
ATOM 656 C CA . GLU A 1 85 ? 0.663 -18.297 3.9 1 84 85 GLU A CA 1
ATOM 657 C C . GLU A 1 85 ? 1.059 -16.812 3.861 1 84 85 GLU A C 1
ATOM 659 O O . GLU A 1 85 ? 1.511 -16.312 2.828 1 84 85 GLU A O 1
ATOM 664 N N . HIS A 1 86 ? 0.751 -16.234 4.949 1 89.56 86 HIS A N 1
ATOM 665 C CA . HIS A 1 86 ? 1.128 -14.82 5.055 1 89.56 86 HIS A CA 1
ATOM 666 C C . HIS A 1 86 ? 2.623 -14.633 4.816 1 89.56 86 HIS A C 1
ATOM 668 O O . HIS A 1 86 ? 3.436 -15.438 5.285 1 89.56 86 HIS A O 1
ATOM 674 N N . HIS A 1 87 ? 2.945 -13.648 4.039 1 93.44 87 HIS A N 1
ATOM 675 C CA . HIS A 1 87 ? 4.328 -13.25 3.809 1 93.44 87 HIS A CA 1
ATOM 676 C C . HIS A 1 87 ? 4.422 -11.766 3.471 1 93.44 87 HIS A C 1
ATOM 678 O O . HIS A 1 87 ? 3.416 -11.133 3.139 1 93.44 87 HIS A O 1
ATOM 684 N N . ASP A 1 88 ? 5.625 -11.266 3.67 1 95.31 88 ASP A N 1
ATOM 685 C CA . ASP A 1 88 ? 5.914 -9.883 3.311 1 95.31 88 ASP A CA 1
ATOM 686 C C . ASP A 1 88 ? 6.777 -9.812 2.055 1 95.31 88 ASP A C 1
ATOM 688 O O . ASP A 1 88 ? 7.16 -10.844 1.498 1 95.31 88 ASP A O 1
ATOM 692 N N . HIS A 1 89 ? 6.992 -8.562 1.603 1 95.56 89 HIS A N 1
ATOM 693 C CA . HIS A 1 89 ? 7.586 -8.461 0.273 1 95.56 89 HIS A CA 1
ATOM 694 C C . HIS A 1 89 ? 8.836 -7.59 0.288 1 95.56 89 HIS A C 1
ATOM 696 O O . HIS A 1 89 ? 8.867 -6.559 0.963 1 95.56 89 HIS A O 1
ATOM 702 N N . LEU A 1 90 ? 9.875 -8.055 -0.364 1 95.88 90 LEU A N 1
ATOM 703 C CA . LEU A 1 90 ? 11.016 -7.266 -0.836 1 95.88 90 LEU A CA 1
ATOM 704 C C . LEU A 1 90 ? 10.859 -6.926 -2.314 1 95.88 90 LEU A C 1
ATOM 706 O O . LEU A 1 90 ? 10.711 -7.82 -3.15 1 95.88 90 LEU A O 1
ATOM 710 N N . VAL A 1 91 ? 10.891 -5.602 -2.67 1 95.38 91 VAL A N 1
ATOM 711 C CA . VAL A 1 91 ? 10.508 -5.18 -4.012 1 95.38 91 VAL A CA 1
ATOM 712 C C . VAL A 1 91 ? 11.625 -4.352 -4.633 1 95.38 91 VAL A C 1
ATOM 714 O O . VAL A 1 91 ? 12.062 -3.354 -4.055 1 95.38 91 VAL A O 1
ATOM 717 N N . CYS A 1 92 ? 12.055 -4.719 -5.777 1 95.12 92 CYS A N 1
ATOM 718 C CA . CYS A 1 92 ? 13.016 -3.908 -6.52 1 95.12 92 CYS A CA 1
ATOM 719 C C . CYS A 1 92 ? 12.32 -2.746 -7.223 1 95.12 92 CYS A C 1
ATOM 721 O O . CYS A 1 92 ? 11.406 -2.955 -8.023 1 95.12 92 CYS A O 1
ATOM 723 N N . VAL A 1 93 ? 12.789 -1.6 -7.109 1 92.88 93 VAL A N 1
ATOM 724 C CA . VAL A 1 93 ? 12.109 -0.417 -7.637 1 92.88 93 VAL A CA 1
ATOM 725 C C . VAL A 1 93 ? 12.539 -0.182 -9.086 1 92.88 93 VAL A C 1
ATOM 727 O O . VAL A 1 93 ? 11.961 0.657 -9.781 1 92.88 93 VAL A O 1
ATOM 730 N N . LYS A 1 94 ? 13.453 -0.919 -9.641 1 92.06 94 LYS A N 1
ATOM 731 C CA . LYS A 1 94 ? 13.945 -0.754 -11 1 92.06 94 LYS A CA 1
ATOM 732 C C . LYS A 1 94 ? 13.281 -1.746 -11.953 1 92.06 94 LYS A C 1
ATOM 734 O O . LYS A 1 94 ? 12.789 -1.362 -13.016 1 92.06 94 LYS A O 1
ATOM 739 N N . CYS A 1 95 ? 13.234 -2.979 -11.586 1 89.44 95 CYS A N 1
ATOM 740 C CA . CYS A 1 95 ? 12.758 -3.98 -12.531 1 89.44 95 CYS A CA 1
ATOM 741 C C . CYS A 1 95 ? 11.414 -4.547 -12.086 1 89.44 95 CYS A C 1
ATOM 743 O O . CYS A 1 95 ? 10.766 -5.281 -12.836 1 89.44 95 CYS A O 1
ATOM 745 N N . GLY A 1 96 ? 11.062 -4.312 -10.734 1 88.94 96 GLY A N 1
ATOM 746 C CA . GLY A 1 96 ? 9.758 -4.754 -10.258 1 88.94 96 GLY A CA 1
ATOM 747 C C . GLY A 1 96 ? 9.781 -6.148 -9.664 1 88.94 96 GLY A C 1
ATOM 748 O O . GLY A 1 96 ? 8.75 -6.656 -9.211 1 88.94 96 GLY A O 1
ATOM 749 N N . ARG A 1 97 ? 10.906 -6.75 -9.594 1 89.5 97 ARG A N 1
ATOM 750 C CA . ARG A 1 97 ? 11.031 -8.078 -9 1 89.5 97 ARG A CA 1
ATOM 751 C C . ARG A 1 97 ? 10.57 -8.078 -7.547 1 89.5 97 ARG A C 1
ATOM 753 O O . ARG A 1 97 ? 10.867 -7.145 -6.797 1 89.5 97 ARG A O 1
ATOM 760 N N . VAL A 1 98 ? 9.891 -9.148 -7.16 1 92.81 98 VAL A N 1
ATOM 761 C CA . VAL A 1 98 ? 9.375 -9.266 -5.801 1 92.81 98 VAL A CA 1
ATOM 762 C C . VAL A 1 98 ? 9.898 -10.547 -5.164 1 92.81 98 VAL A C 1
ATOM 764 O O . VAL A 1 98 ? 9.859 -11.617 -5.777 1 92.81 98 VAL A O 1
ATOM 767 N N . GLU A 1 99 ? 10.422 -10.508 -3.986 1 93.19 99 GLU A N 1
ATOM 768 C CA . GLU A 1 99 ? 10.812 -11.656 -3.176 1 93.19 99 GLU A CA 1
ATOM 769 C C . GLU A 1 99 ? 10.008 -11.711 -1.879 1 93.19 99 GLU A C 1
ATOM 771 O O . GLU A 1 99 ? 9.742 -10.68 -1.264 1 93.19 99 GLU A O 1
ATOM 776 N N . GLU A 1 100 ? 9.727 -12.914 -1.449 1 93.44 100 GLU A N 1
ATOM 777 C CA . GLU A 1 100 ? 8.93 -13.102 -0.24 1 93.44 100 GLU A CA 1
ATOM 778 C C . GLU A 1 100 ? 9.82 -13.375 0.969 1 93.44 100 GLU A C 1
ATOM 780 O O . GLU A 1 100 ? 10.898 -13.953 0.833 1 93.44 100 GLU A O 1
ATOM 785 N N . PHE A 1 101 ? 9.32 -12.891 2.127 1 95.12 101 PHE A N 1
ATOM 786 C CA . PHE A 1 101 ? 9.992 -13.234 3.375 1 95.12 101 PHE A CA 1
ATOM 787 C C . PHE A 1 101 ? 9 -13.25 4.535 1 95.12 101 PHE A C 1
ATOM 789 O O . PHE A 1 101 ? 7.895 -12.727 4.418 1 95.12 101 PHE A O 1
ATOM 796 N N . VAL A 1 102 ? 9.422 -13.984 5.555 1 94.94 102 VAL A N 1
ATOM 797 C CA . VAL A 1 102 ? 8.719 -13.984 6.832 1 94.94 102 VAL A CA 1
ATOM 798 C C . VAL A 1 102 ? 9.727 -13.867 7.977 1 94.94 102 VAL A C 1
ATOM 800 O O . VAL A 1 102 ? 10.734 -14.578 7.992 1 94.94 102 VAL A O 1
ATOM 803 N N . ASP A 1 103 ? 9.492 -12.93 8.875 1 97.19 103 ASP A N 1
ATOM 804 C CA . ASP A 1 103 ? 10.367 -12.742 10.023 1 97.19 103 ASP A CA 1
ATOM 805 C C . ASP A 1 103 ? 9.578 -12.805 11.328 1 97.19 103 ASP A C 1
ATOM 807 O O . ASP A 1 103 ? 8.773 -11.914 11.617 1 97.19 103 ASP A O 1
ATOM 811 N N . GLU A 1 104 ? 9.867 -13.797 12.102 1 96.81 104 GLU A N 1
ATOM 812 C CA . GLU A 1 104 ? 9.078 -14.055 13.305 1 96.81 104 GLU A CA 1
ATOM 813 C C . GLU A 1 104 ? 9.219 -12.914 14.305 1 96.81 104 GLU A C 1
ATOM 815 O O . GLU A 1 104 ? 8.273 -12.602 15.031 1 96.81 104 GLU A O 1
ATOM 820 N N . ILE A 1 105 ? 10.383 -12.391 14.391 1 97.75 105 ILE A N 1
ATOM 821 C CA . ILE A 1 105 ? 10.609 -11.281 15.312 1 97.75 105 ILE A CA 1
ATOM 822 C C . ILE A 1 105 ? 9.727 -10.102 14.922 1 97.75 105 ILE A C 1
ATOM 824 O O . ILE A 1 105 ? 9.086 -9.484 15.773 1 97.75 105 ILE A O 1
ATOM 828 N N . ILE A 1 106 ? 9.664 -9.789 13.633 1 97.44 106 ILE A N 1
ATOM 829 C CA . ILE A 1 106 ? 8.82 -8.695 13.148 1 97.44 106 ILE A CA 1
ATOM 830 C C . ILE A 1 106 ? 7.355 -9 13.453 1 97.44 106 ILE A C 1
ATOM 832 O O . ILE A 1 106 ? 6.617 -8.133 13.914 1 97.44 106 ILE A O 1
ATOM 836 N N . GLU A 1 107 ? 6.973 -10.227 13.266 1 97.12 107 GLU A N 1
ATOM 837 C CA . GLU A 1 107 ? 5.598 -10.633 13.547 1 97.12 107 GLU A CA 1
ATOM 838 C C . GLU A 1 107 ? 5.238 -10.406 15.008 1 97.12 107 GLU A C 1
ATOM 840 O O . GLU A 1 107 ? 4.168 -9.883 15.32 1 97.12 107 GLU A O 1
ATOM 845 N N . GLN A 1 108 ? 6.105 -10.773 15.828 1 97.69 108 GLN A N 1
ATOM 846 C CA . GLN A 1 108 ? 5.875 -10.617 17.266 1 97.69 108 GLN A CA 1
ATOM 847 C C . GLN A 1 108 ? 5.789 -9.148 17.641 1 97.69 108 GLN A C 1
ATOM 849 O O . GLN A 1 108 ? 4.93 -8.75 18.438 1 97.69 108 GLN A O 1
ATOM 854 N N . ARG A 1 109 ? 6.707 -8.383 17.078 1 97.81 109 ARG A N 1
ATOM 855 C CA . ARG A 1 109 ? 6.727 -6.957 17.375 1 97.81 109 ARG A CA 1
ATOM 856 C C . ARG A 1 109 ? 5.449 -6.281 16.891 1 97.81 109 ARG A C 1
ATOM 858 O O . ARG A 1 109 ? 4.91 -5.402 17.578 1 97.81 109 ARG A O 1
ATOM 865 N N . GLN A 1 110 ? 4.93 -6.664 15.711 1 97.44 110 GLN A N 1
ATOM 866 C CA . GLN A 1 110 ? 3.693 -6.102 15.18 1 97.44 110 GLN A CA 1
ATOM 867 C C . GLN A 1 110 ? 2.516 -6.375 16.109 1 97.44 110 GLN A C 1
ATOM 869 O O . GLN A 1 110 ? 1.706 -5.484 16.375 1 97.44 110 GLN A O 1
ATOM 874 N N . LYS A 1 111 ? 2.479 -7.578 16.578 1 97.62 111 LYS A N 1
ATOM 875 C CA . LYS A 1 111 ? 1.419 -7.949 17.516 1 97.62 111 LYS A CA 1
ATOM 876 C C . LYS A 1 111 ? 1.502 -7.121 18.797 1 97.62 111 LYS A C 1
ATOM 878 O O . LYS A 1 111 ? 0.484 -6.637 19.297 1 97.62 111 LYS A O 1
ATOM 883 N N . ALA A 1 112 ? 2.695 -6.957 19.266 1 98.06 112 ALA A N 1
ATOM 884 C CA . ALA A 1 112 ? 2.906 -6.195 20.5 1 98.06 112 ALA A CA 1
ATOM 885 C C . ALA A 1 112 ? 2.488 -4.738 20.312 1 98.06 112 ALA A C 1
ATOM 887 O O . ALA A 1 112 ? 1.89 -4.141 21.219 1 98.06 112 ALA A O 1
ATOM 888 N N . ILE A 1 113 ? 2.816 -4.195 19.203 1 97.62 113 ILE A N 1
ATOM 889 C CA . ILE A 1 113 ? 2.496 -2.803 18.906 1 97.62 113 ILE A CA 1
ATOM 890 C C . ILE A 1 113 ? 0.98 -2.625 18.828 1 97.62 113 ILE A C 1
ATOM 892 O O . ILE A 1 113 ? 0.432 -1.688 19.422 1 97.62 113 ILE A O 1
ATOM 896 N N . ALA A 1 114 ? 0.293 -3.502 18.125 1 97.94 114 ALA A N 1
ATOM 897 C CA . ALA A 1 114 ? -1.163 -3.451 18.031 1 97.94 114 ALA A CA 1
ATOM 898 C C . ALA A 1 114 ? -1.811 -3.562 19.406 1 97.94 114 ALA A C 1
ATOM 900 O O . ALA A 1 114 ? -2.736 -2.814 19.734 1 97.94 114 ALA A O 1
ATOM 901 N N . GLU A 1 115 ? -1.272 -4.445 20.203 1 97.5 115 GLU A N 1
ATOM 902 C CA . GLU A 1 115 ? -1.812 -4.66 21.547 1 97.5 115 GLU A CA 1
ATOM 903 C C . GLU A 1 115 ? -1.618 -3.426 22.422 1 97.5 115 GLU A C 1
ATOM 905 O O . GLU A 1 115 ? -2.533 -3.02 23.141 1 97.5 115 GLU A O 1
ATOM 910 N N . ARG A 1 116 ? -0.458 -2.797 22.359 1 97.12 116 ARG A N 1
ATOM 911 C CA . ARG A 1 116 ? -0.162 -1.601 23.141 1 97.12 116 ARG A CA 1
ATOM 912 C C . ARG A 1 116 ? -1.112 -0.463 22.781 1 97.12 116 ARG A C 1
ATOM 914 O O . ARG A 1 116 ? -1.5 0.326 23.641 1 97.12 116 ARG A O 1
ATOM 921 N N . ALA A 1 117 ? -1.474 -0.436 21.547 1 96.44 117 ALA A N 1
ATOM 922 C CA . ALA A 1 117 ? -2.363 0.619 21.078 1 96.44 117 ALA A CA 1
ATOM 923 C C . ALA A 1 117 ? -3.826 0.217 21.234 1 96.44 117 ALA A C 1
ATOM 925 O O . ALA A 1 117 ? -4.727 0.946 20.812 1 96.44 117 ALA A O 1
ATOM 926 N N . HIS A 1 118 ? -4.043 -1.045 21.703 1 97.44 118 HIS A N 1
ATOM 927 C CA . HIS A 1 118 ? -5.367 -1.603 21.969 1 97.44 118 HIS A CA 1
ATOM 928 C C . HIS A 1 118 ? -6.152 -1.784 20.672 1 97.44 118 HIS A C 1
ATOM 930 O O . HIS A 1 118 ? -7.367 -1.572 20.641 1 97.44 118 HIS A O 1
ATOM 936 N N . PHE A 1 119 ? -5.453 -2.062 19.672 1 97.25 119 PHE A N 1
ATOM 937 C CA . PHE A 1 119 ? -6.059 -2.471 18.406 1 97.25 119 PHE A CA 1
ATOM 938 C C . PHE A 1 119 ? -6.285 -3.979 18.391 1 97.25 119 PHE A C 1
ATOM 940 O O . PHE A 1 119 ? -5.422 -4.75 18.812 1 97.25 119 PHE A O 1
ATOM 947 N N . LYS A 1 120 ? -7.379 -4.41 17.922 1 97.81 120 LYS A N 1
ATOM 948 C CA . LYS A 1 120 ? -7.539 -5.809 17.531 1 97.81 120 LYS A CA 1
ATOM 949 C C . LYS A 1 120 ? -7.02 -6.043 16.109 1 97.81 120 LYS A C 1
ATOM 951 O O . LYS A 1 120 ? -7.723 -5.77 15.133 1 97.81 120 LYS A O 1
ATOM 956 N N . MET A 1 121 ? -5.883 -6.551 16.078 1 96.88 121 MET A N 1
ATOM 957 C CA . MET A 1 121 ? -5.188 -6.68 14.805 1 96.88 121 MET A CA 1
ATOM 958 C C . MET A 1 121 ? -5.918 -7.652 13.883 1 96.88 121 MET A C 1
ATOM 960 O O . MET A 1 121 ? -6.324 -8.734 14.312 1 96.88 121 MET A O 1
ATOM 964 N N . THR A 1 122 ? -6.105 -7.262 12.641 1 94.88 122 THR A N 1
ATOM 965 C CA . THR A 1 122 ? -6.789 -8.109 11.672 1 94.88 122 THR A CA 1
ATOM 966 C C . THR A 1 122 ? -5.848 -8.484 10.523 1 94.88 122 THR A C 1
ATOM 968 O O . THR A 1 122 ? -6.023 -9.523 9.891 1 94.88 122 THR A O 1
ATOM 971 N N . ASP A 1 123 ? -4.906 -7.664 10.227 1 93.75 123 ASP A N 1
ATOM 972 C CA . ASP A 1 123 ? -3.992 -7.875 9.109 1 93.75 123 ASP A CA 1
ATOM 973 C C . ASP A 1 123 ? -2.754 -6.992 9.234 1 93.75 123 ASP A C 1
ATOM 975 O O . ASP A 1 123 ? -2.648 -6.191 10.172 1 93.75 123 ASP A O 1
ATOM 979 N N . HIS A 1 124 ? -1.761 -7.223 8.406 1 94.44 124 HIS A N 1
ATOM 980 C CA . HIS A 1 124 ? -0.587 -6.363 8.297 1 94.44 124 HIS A CA 1
ATOM 981 C C . HIS A 1 124 ? 0.117 -6.551 6.961 1 94.44 124 HIS A C 1
ATOM 983 O O . HIS A 1 124 ? -0.052 -7.582 6.305 1 94.44 124 HIS A O 1
ATOM 989 N N . ALA A 1 125 ? 0.858 -5.559 6.598 1 92.88 125 ALA A N 1
ATOM 990 C CA . ALA A 1 125 ? 1.62 -5.586 5.352 1 92.88 125 ALA A CA 1
ATOM 991 C C . ALA A 1 125 ? 2.947 -4.848 5.504 1 92.88 125 ALA A C 1
ATOM 993 O O . ALA A 1 125 ? 2.977 -3.688 5.918 1 92.88 125 ALA A O 1
ATOM 994 N N . LEU A 1 126 ? 3.994 -5.562 5.176 1 96.44 126 LEU A N 1
ATOM 995 C CA . LEU A 1 126 ? 5.324 -4.965 5.18 1 96.44 126 LEU A CA 1
ATOM 996 C C . LEU A 1 126 ? 5.984 -5.102 3.812 1 96.44 126 LEU A C 1
ATOM 998 O O . LEU A 1 126 ? 6.07 -6.203 3.266 1 96.44 126 LEU A O 1
ATOM 1002 N N . ASN A 1 127 ? 6.336 -3.973 3.297 1 95.31 127 ASN A N 1
ATOM 1003 C CA . ASN A 1 127 ? 7.074 -3.92 2.041 1 95.31 127 ASN A CA 1
ATOM 1004 C C . ASN A 1 127 ? 8.43 -3.236 2.215 1 95.31 127 ASN A C 1
ATOM 1006 O O . ASN A 1 127 ? 8.5 -2.113 2.717 1 95.31 127 ASN A O 1
ATOM 1010 N N . ILE A 1 128 ? 9.453 -3.932 1.808 1 96.94 128 ILE A N 1
ATOM 1011 C CA . ILE A 1 128 ? 10.789 -3.361 1.775 1 96.94 128 ILE A CA 1
ATOM 1012 C C . ILE A 1 128 ? 11.203 -3.09 0.331 1 96.94 128 ILE A C 1
ATOM 1014 O O . ILE A 1 128 ? 11.133 -3.979 -0.521 1 96.94 128 ILE A O 1
ATOM 1018 N N . TYR A 1 129 ? 11.555 -1.894 0.078 1 96.31 129 TYR A N 1
ATOM 1019 C CA . TYR A 1 129 ? 11.922 -1.488 -1.274 1 96.31 129 TYR A CA 1
ATOM 1020 C C . TYR A 1 129 ? 13.43 -1.318 -1.401 1 96.31 129 TYR A C 1
ATOM 1022 O O . TYR A 1 129 ? 14.094 -0.847 -0.471 1 96.31 129 TYR A O 1
ATOM 1030 N N . GLY A 1 130 ? 13.938 -1.608 -2.596 1 96.44 130 GLY A N 1
ATOM 1031 C CA . GLY A 1 130 ? 15.352 -1.433 -2.883 1 96.44 130 GLY A CA 1
ATOM 1032 C C . GLY A 1 130 ? 15.727 -1.824 -4.301 1 96.44 130 GLY A C 1
ATOM 1033 O O . GLY A 1 130 ? 14.852 -1.969 -5.16 1 96.44 130 GLY A O 1
ATOM 1034 N N . ILE A 1 131 ? 17.016 -1.867 -4.535 1 97.25 131 ILE A N 1
ATOM 1035 C CA . ILE A 1 131 ? 17.562 -2.283 -5.824 1 97.25 131 ILE A CA 1
ATOM 1036 C C . ILE A 1 131 ? 18.109 -3.705 -5.719 1 97.25 131 ILE A C 1
ATOM 1038 O O . ILE A 1 131 ? 18.984 -3.98 -4.895 1 97.25 131 ILE A O 1
ATOM 1042 N N . CYS A 1 132 ? 17.547 -4.574 -6.477 1 96.38 132 CYS A N 1
ATOM 1043 C CA . CYS A 1 132 ? 17.938 -5.98 -6.383 1 96.38 132 CYS A CA 1
ATOM 1044 C C . CYS A 1 132 ? 19.328 -6.207 -6.949 1 96.38 132 CYS A C 1
ATOM 1046 O O . CYS A 1 132 ? 19.875 -5.336 -7.633 1 96.38 132 CYS A O 1
ATOM 1048 N N . PRO A 1 133 ? 19.953 -7.375 -6.711 1 95.81 133 PRO A N 1
ATOM 1049 C CA . PRO A 1 133 ? 21.328 -7.645 -7.145 1 95.81 133 PRO A CA 1
ATOM 1050 C C . PRO A 1 133 ? 21.5 -7.504 -8.656 1 95.81 133 PRO A C 1
ATOM 1052 O O . PRO A 1 133 ? 22.547 -7.016 -9.109 1 95.81 133 PRO A O 1
ATOM 1055 N N . GLN A 1 134 ? 20.516 -7.773 -9.414 1 95 134 GLN A N 1
ATOM 1056 C CA . GLN A 1 134 ? 20.625 -7.762 -10.875 1 95 134 GLN A CA 1
ATOM 1057 C C . GLN A 1 134 ? 20.531 -6.34 -11.422 1 95 134 GLN A C 1
ATOM 1059 O O . GLN A 1 134 ? 20.969 -6.078 -12.547 1 95 134 GLN A O 1
ATOM 1064 N N . CYS A 1 135 ? 20.031 -5.414 -10.688 1 96.06 135 CYS A N 1
ATOM 1065 C CA . CYS A 1 135 ? 19.812 -4.047 -11.148 1 96.06 135 CYS A CA 1
ATOM 1066 C C . CYS A 1 135 ? 20.859 -3.1 -10.578 1 96.06 135 CYS A C 1
ATOM 1068 O O . CYS A 1 135 ? 20.891 -1.92 -10.938 1 96.06 135 CYS A O 1
ATOM 1070 N N . GLN A 1 136 ? 21.547 -3.559 -9.688 1 94.69 136 GLN A N 1
ATOM 1071 C CA . GLN A 1 136 ? 22.578 -2.709 -9.094 1 94.69 136 GLN A CA 1
ATOM 1072 C C . GLN A 1 136 ? 23.703 -2.43 -10.086 1 94.69 136 GLN A C 1
ATOM 1074 O O . GLN A 1 136 ? 23.984 -3.256 -10.953 1 94.69 136 GLN A O 1
ATOM 1079 N N . MET B 1 1 ? 1.131 33.594 4.684 1 66.56 1 MET B N 1
ATOM 1080 C CA . MET B 1 1 ? 2.58 33.719 4.566 1 66.56 1 MET B CA 1
ATOM 1081 C C . MET B 1 1 ? 3.234 32.344 4.383 1 66.56 1 MET B C 1
ATOM 1083 O O . MET B 1 1 ? 3.734 32.031 3.301 1 66.56 1 MET B O 1
ATOM 1087 N N . GLU B 1 2 ? 3.273 31.453 5.312 1 88.12 2 GLU B N 1
ATOM 1088 C CA . GLU B 1 2 ? 4.086 30.25 5.34 1 88.12 2 GLU B CA 1
ATOM 1089 C C . GLU B 1 2 ? 3.623 29.234 4.285 1 88.12 2 GLU B C 1
ATOM 1091 O O . GLU B 1 2 ? 4.441 28.641 3.592 1 88.12 2 GLU B O 1
ATOM 1096 N N . GLU B 1 3 ? 2.34 29.281 3.99 1 91.44 3 GLU B N 1
ATOM 1097 C CA . GLU B 1 3 ? 1.81 28.359 2.994 1 91.44 3 GLU B CA 1
ATOM 1098 C C . GLU B 1 3 ? 2.158 28.812 1.579 1 91.44 3 GLU B C 1
ATOM 1100 O O . GLU B 1 3 ? 2.434 27.984 0.707 1 91.44 3 GLU B O 1
ATOM 1105 N N . SER B 1 4 ? 2.123 30.141 1.379 1 91.88 4 SER B N 1
ATOM 1106 C CA . SER B 1 4 ? 2.461 30.688 0.068 1 91.88 4 SER B CA 1
ATOM 1107 C C . SER B 1 4 ? 3.893 30.328 -0.325 1 91.88 4 SER B C 1
ATOM 1109 O O . SER B 1 4 ? 4.156 29.969 -1.476 1 91.88 4 SER B O 1
ATOM 1111 N N . GLN B 1 5 ? 4.73 30.469 0.58 1 93.12 5 GLN B N 1
ATOM 1112 C CA . GLN B 1 5 ? 6.133 30.156 0.326 1 93.12 5 GLN B CA 1
ATOM 1113 C C . GLN B 1 5 ? 6.316 28.672 0.028 1 93.12 5 GLN B C 1
ATOM 1115 O O . GLN B 1 5 ? 7.113 28.297 -0.834 1 93.12 5 GLN B O 1
ATOM 1120 N N . GLN B 1 6 ? 5.602 27.844 0.739 1 92.94 6 GLN B N 1
ATOM 1121 C CA . GLN B 1 6 ? 5.672 26.406 0.518 1 92.94 6 GLN B CA 1
ATOM 1122 C C . GLN B 1 6 ? 5.219 26.047 -0.894 1 92.94 6 GLN B C 1
ATOM 1124 O O . GLN B 1 6 ? 5.832 25.203 -1.551 1 92.94 6 GLN B O 1
ATOM 1129 N N . LEU B 1 7 ? 4.168 26.656 -1.328 1 95.69 7 LEU B N 1
ATOM 1130 C CA . LEU B 1 7 ? 3.646 26.406 -2.67 1 95.69 7 LEU B CA 1
ATOM 1131 C C . LEU B 1 7 ? 4.645 26.875 -3.729 1 95.69 7 LEU B C 1
ATOM 1133 O O . LEU B 1 7 ? 4.906 26.156 -4.695 1 95.69 7 LEU B O 1
ATOM 1137 N N . LYS B 1 8 ? 5.234 28.047 -3.484 1 95.06 8 LYS B N 1
ATOM 1138 C CA . LYS B 1 8 ? 6.238 28.578 -4.402 1 95.06 8 LYS B CA 1
ATOM 1139 C C . LYS B 1 8 ? 7.453 27.656 -4.48 1 95.06 8 LYS B C 1
ATOM 1141 O O . LYS B 1 8 ? 7.945 27.359 -5.57 1 95.06 8 LYS B O 1
ATOM 1146 N N . ASP B 1 9 ? 7.836 27.188 -3.387 1 93.81 9 ASP B N 1
ATOM 1147 C CA . ASP B 1 9 ? 8.992 26.312 -3.312 1 93.81 9 ASP B CA 1
ATOM 1148 C C . ASP B 1 9 ? 8.727 24.984 -4.027 1 93.81 9 ASP B C 1
ATOM 1150 O O . ASP B 1 9 ? 9.648 24.375 -4.578 1 93.81 9 ASP B O 1
ATOM 1154 N N . ALA B 1 10 ? 7.488 24.609 -4.023 1 93 10 ALA B N 1
ATOM 1155 C CA . ALA B 1 10 ? 7.102 23.344 -4.633 1 93 10 ALA B CA 1
ATOM 1156 C C . ALA B 1 10 ? 6.812 23.516 -6.121 1 93 10 ALA B C 1
ATOM 1158 O O . ALA B 1 10 ? 6.449 22.562 -6.809 1 93 10 ALA B O 1
ATOM 1159 N N . GLY B 1 11 ? 6.93 24.766 -6.609 1 95 11 GLY B N 1
ATOM 1160 C CA . GLY B 1 11 ? 6.707 25.031 -8.023 1 95 11 GLY B CA 1
ATOM 1161 C C . GLY B 1 11 ? 5.238 25.094 -8.391 1 95 11 GLY B C 1
ATOM 1162 O O . GLY B 1 11 ? 4.871 24.844 -9.539 1 95 11 GLY B O 1
ATOM 1163 N N . LEU B 1 12 ? 4.438 25.375 -7.418 1 96.19 12 LEU B N 1
ATOM 1164 C CA . LEU B 1 12 ? 3 25.438 -7.648 1 96.19 12 LEU B CA 1
ATOM 1165 C C . LEU B 1 12 ? 2.504 26.875 -7.637 1 96.19 12 LEU B C 1
ATOM 1167 O O . LEU B 1 12 ? 3.02 27.703 -6.887 1 96.19 12 LEU B O 1
ATOM 1171 N N . LYS B 1 13 ? 1.502 27.156 -8.461 1 96.44 13 LYS B N 1
ATOM 1172 C CA . LYS B 1 13 ? 0.85 28.469 -8.406 1 96.44 13 LYS B CA 1
ATOM 1173 C C . LYS B 1 13 ? 0.135 28.672 -7.074 1 96.44 13 LYS B C 1
ATOM 1175 O O . LYS B 1 13 ? -0.452 27.734 -6.527 1 96.44 13 LYS B O 1
ATOM 1180 N N . ILE B 1 14 ? 0.19 29.922 -6.668 1 96.44 14 ILE B N 1
ATOM 1181 C CA . ILE B 1 14 ? -0.499 30.266 -5.426 1 96.44 14 ILE B CA 1
ATOM 1182 C C . ILE B 1 14 ? -1.967 30.562 -5.723 1 96.44 14 ILE B C 1
ATOM 1184 O O . ILE B 1 14 ? -2.283 31.562 -6.371 1 96.44 14 ILE B O 1
ATOM 1188 N N . THR B 1 15 ? -2.875 29.656 -5.293 1 95.62 15 THR B N 1
ATOM 1189 C CA . THR B 1 15 ? -4.316 29.844 -5.414 1 95.62 15 THR B CA 1
ATOM 1190 C C . THR B 1 15 ? -5 29.641 -4.066 1 95.62 15 THR B C 1
ATOM 1192 O O . THR B 1 15 ? -4.418 29.062 -3.145 1 95.62 15 THR B O 1
ATOM 1195 N N . LEU B 1 16 ? -6.125 30.125 -3.963 1 94.5 16 LEU B N 1
ATOM 1196 C CA . LEU B 1 16 ? -6.848 30.062 -2.697 1 94.5 16 LEU B CA 1
ATOM 1197 C C . LEU B 1 16 ? -7.098 28.609 -2.301 1 94.5 16 LEU B C 1
ATOM 1199 O O . LEU B 1 16 ? -6.832 28.219 -1.162 1 94.5 16 LEU B O 1
ATOM 1203 N N . PRO B 1 17 ? -7.605 27.781 -3.23 1 95.75 17 PRO B N 1
ATOM 1204 C CA . PRO B 1 17 ? -7.82 26.375 -2.838 1 95.75 17 PRO B CA 1
ATOM 1205 C C . PRO B 1 17 ? -6.543 25.703 -2.354 1 95.75 17 PRO B C 1
ATOM 1207 O O . PRO B 1 17 ? -6.57 24.953 -1.368 1 95.75 17 PRO B O 1
ATOM 1210 N N . ARG B 1 18 ? -5.469 25.938 -3.033 1 97.25 18 ARG B N 1
ATOM 1211 C CA . ARG B 1 18 ? -4.199 25.344 -2.641 1 97.25 18 ARG B CA 1
ATOM 1212 C C . ARG B 1 18 ? -3.781 25.812 -1.248 1 97.25 18 ARG B C 1
ATOM 1214 O O . ARG B 1 18 ? -3.346 25 -0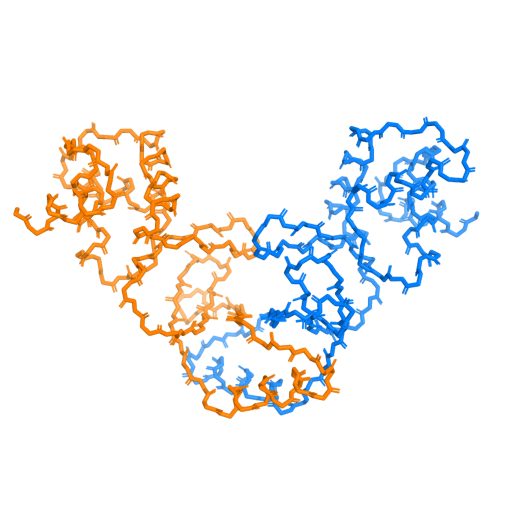.425 1 97.25 18 ARG B O 1
ATOM 1221 N N . ILE B 1 19 ? -3.904 27.062 -0.97 1 96.5 19 ILE B N 1
ATOM 1222 C CA . ILE B 1 19 ? -3.547 27.625 0.331 1 96.5 19 ILE B CA 1
ATOM 1223 C C . ILE B 1 19 ? -4.43 27 1.415 1 96.5 19 ILE B C 1
ATOM 1225 O O . ILE B 1 19 ? -3.932 26.578 2.459 1 96.5 19 ILE B O 1
ATOM 1229 N N . LYS B 1 20 ? -5.715 26.922 1.199 1 96.12 20 LYS B N 1
ATOM 1230 C CA . LYS B 1 20 ? -6.668 26.438 2.191 1 96.12 20 LYS B CA 1
ATOM 1231 C C . LYS B 1 20 ? -6.441 24.953 2.49 1 96.12 20 LYS B C 1
ATOM 1233 O O . LYS B 1 20 ? -6.484 24.547 3.648 1 96.12 20 LYS B O 1
ATOM 1238 N N . VAL B 1 21 ? -6.227 24.203 1.464 1 96.62 21 VAL B N 1
ATOM 1239 C CA . VAL B 1 21 ? -5.961 22.766 1.646 1 96.62 21 VAL B CA 1
ATOM 1240 C C . VAL B 1 21 ? -4.684 22.578 2.465 1 96.62 21 VAL B C 1
ATOM 1242 O O . VAL B 1 21 ? -4.652 21.781 3.402 1 96.62 21 VAL B O 1
ATOM 1245 N N . LEU B 1 22 ? -3.686 23.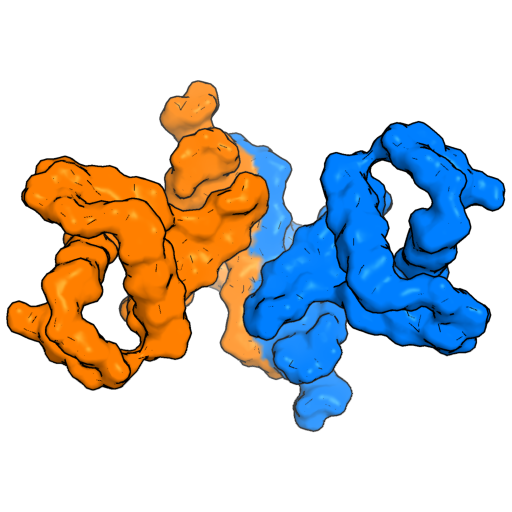344 2.072 1 95.31 22 LEU B N 1
ATOM 1246 C CA . LEU B 1 22 ? -2.424 23.266 2.801 1 95.31 22 LEU B CA 1
ATOM 1247 C C . LEU B 1 22 ? -2.617 23.641 4.266 1 95.31 22 LEU B C 1
ATOM 1249 O O . LEU B 1 22 ? -2.062 23 5.156 1 95.31 22 LEU B O 1
ATOM 1253 N N . GLN B 1 23 ? -3.346 24.641 4.512 1 94.69 23 GLN B N 1
ATOM 1254 C CA . GLN B 1 23 ? -3.637 25.078 5.871 1 94.69 23 GLN B CA 1
ATOM 1255 C C . GLN B 1 23 ? -4.324 23.984 6.676 1 94.69 23 GLN B C 1
ATOM 1257 O O . GLN B 1 23 ? -3.975 23.75 7.832 1 94.69 23 GLN B O 1
ATOM 1262 N N . ILE B 1 24 ? -5.27 23.328 6.09 1 94.62 24 ILE B N 1
ATOM 1263 C CA . ILE B 1 24 ? -5.996 22.266 6.754 1 94.62 24 ILE B CA 1
ATOM 1264 C C . ILE B 1 24 ? -5.035 21.125 7.113 1 94.62 24 ILE B C 1
ATOM 1266 O O . ILE B 1 24 ? -5.066 20.609 8.234 1 94.62 24 ILE B O 1
ATOM 1270 N N . LEU B 1 25 ? -4.188 20.781 6.156 1 93.75 25 LEU B N 1
ATOM 1271 C CA . LEU B 1 25 ? -3.225 19.703 6.387 1 93.75 25 LEU B CA 1
ATOM 1272 C C . LEU B 1 25 ? -2.266 20.078 7.516 1 93.75 25 LEU B C 1
ATOM 1274 O O . LEU B 1 25 ? -1.9 19.219 8.328 1 93.75 25 LEU B O 1
ATOM 1278 N N . GLU B 1 26 ? -1.879 21.312 7.605 1 92.56 26 GLU B N 1
ATOM 1279 C CA . GLU B 1 26 ? -0.907 21.781 8.594 1 92.56 26 GLU B CA 1
ATOM 1280 C C . GLU B 1 26 ? -1.541 21.906 9.977 1 92.56 26 GLU B C 1
ATOM 1282 O O . GLU B 1 26 ? -0.879 21.672 10.992 1 92.56 26 GLU B O 1
ATOM 1287 N N . GLN B 1 27 ? -2.758 22.141 9.992 1 91.31 27 GLN B N 1
ATOM 1288 C CA . GLN B 1 27 ? -3.404 22.453 11.266 1 91.31 27 GLN B CA 1
ATOM 1289 C C . GLN B 1 27 ? -4.086 21.234 11.859 1 91.31 27 GLN B C 1
ATOM 1291 O O . GLN B 1 27 ? -4.441 21.234 13.039 1 91.31 27 GLN B O 1
ATOM 1296 N N . SER B 1 28 ? -4.258 20.297 11.078 1 88.19 28 SER B N 1
ATOM 1297 C CA . SER B 1 28 ? -4.973 19.109 11.555 1 88.19 28 SER B CA 1
ATOM 1298 C C . SER B 1 28 ? -4.152 18.359 12.602 1 88.19 28 SER B C 1
ATOM 1300 O O . SER B 1 28 ? -2.936 18.219 12.461 1 88.19 28 SER B O 1
ATOM 1302 N N . ARG B 1 29 ? -4.828 17.953 13.641 1 82.88 29 ARG B N 1
ATOM 1303 C CA . ARG B 1 29 ? -4.195 17.125 14.664 1 82.88 29 ARG B CA 1
ATOM 1304 C C . ARG B 1 29 ? -3.801 15.773 14.094 1 82.88 29 ARG B C 1
ATOM 1306 O O . ARG B 1 29 ? -2.736 15.242 14.414 1 82.88 29 ARG B O 1
ATOM 1313 N N . ASN B 1 30 ? -4.711 15.289 13.273 1 82.88 30 ASN B N 1
ATOM 1314 C CA . ASN B 1 30 ? -4.406 14.078 12.523 1 82.88 30 ASN B CA 1
ATOM 1315 C C . ASN B 1 30 ? -3.588 14.383 11.273 1 82.88 30 ASN B C 1
ATOM 1317 O O . ASN B 1 30 ? -4.039 15.125 10.398 1 82.88 30 ASN B O 1
ATOM 1321 N N . HIS B 1 31 ? -2.422 13.922 11.18 1 86 31 HIS B N 1
ATOM 1322 C CA . HIS B 1 31 ? -1.505 14.203 10.078 1 86 31 HIS B CA 1
ATOM 1323 C C . HIS B 1 31 ? -1.867 13.398 8.836 1 86 31 HIS B C 1
ATOM 1325 O O . HIS B 1 31 ? -1.288 13.609 7.77 1 86 31 HIS B O 1
ATOM 1331 N N . HIS B 1 32 ? -2.787 12.578 8.977 1 92.81 32 HIS B N 1
ATOM 1332 C CA . HIS B 1 32 ? -3.26 11.75 7.867 1 92.81 32 HIS B CA 1
ATOM 1333 C C . HIS B 1 32 ? -4.719 12.039 7.547 1 92.81 32 HIS B C 1
ATOM 1335 O O . HIS B 1 32 ? -5.617 11.633 8.289 1 92.81 32 HIS B O 1
ATOM 1341 N N . LEU B 1 33 ? -4.969 12.734 6.426 1 94.06 33 LEU B N 1
ATOM 1342 C CA . LEU B 1 33 ? -6.34 13.102 6.09 1 94.06 33 LEU B CA 1
ATOM 1343 C C . LEU B 1 33 ? -6.734 12.555 4.723 1 94.06 33 LEU B C 1
ATOM 1345 O O . LEU B 1 33 ? -5.941 12.609 3.779 1 94.06 33 LEU B O 1
ATOM 1349 N N . SER B 1 34 ? -7.949 11.992 4.656 1 93.31 34 SER B N 1
ATOM 1350 C CA . SER B 1 34 ? -8.508 11.672 3.35 1 93.31 34 SER B CA 1
ATOM 1351 C C . SER B 1 34 ? -8.961 12.938 2.619 1 93.31 34 SER B C 1
ATOM 1353 O O . SER B 1 34 ? -9.102 13.992 3.232 1 93.31 34 SER B O 1
ATOM 1355 N N . ALA B 1 35 ? -9.125 12.773 1.31 1 95.12 35 ALA B N 1
ATOM 1356 C CA . ALA B 1 35 ? -9.672 13.898 0.553 1 95.12 35 ALA B CA 1
ATOM 1357 C C . ALA B 1 35 ? -11.031 14.328 1.104 1 95.12 35 ALA B C 1
ATOM 1359 O O . ALA B 1 35 ? -11.312 15.516 1.223 1 95.12 35 ALA B O 1
ATOM 1360 N N . GLU B 1 36 ? -11.789 13.391 1.469 1 93.94 36 GLU B N 1
ATOM 1361 C CA . GLU B 1 36 ? -1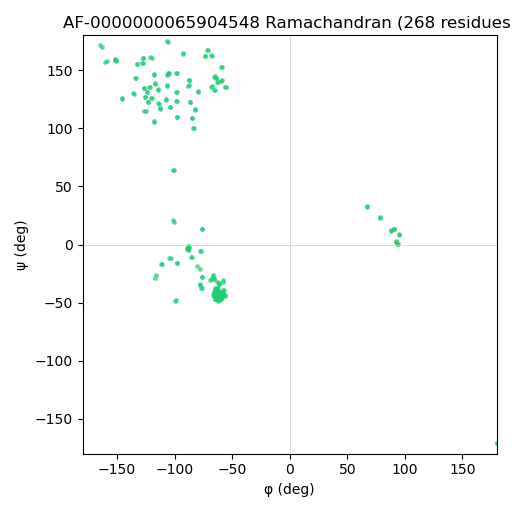3.102 13.656 2.035 1 93.94 36 GLU B CA 1
ATOM 1362 C C . GLU B 1 36 ? -12.992 14.422 3.35 1 93.94 36 GLU B C 1
ATOM 1364 O O . GLU B 1 36 ? -13.781 15.344 3.609 1 93.94 36 GLU B O 1
ATOM 1369 N N . ALA B 1 37 ? -12.094 14.062 4.168 1 93.25 37 ALA B N 1
ATOM 1370 C CA . ALA B 1 37 ? -11.883 14.734 5.445 1 93.25 37 ALA B CA 1
ATOM 1371 C C . ALA B 1 37 ? -11.43 16.172 5.242 1 93.25 37 ALA B C 1
ATOM 1373 O O . ALA B 1 37 ? -11.883 17.078 5.945 1 93.25 37 ALA B O 1
ATOM 1374 N N . VAL B 1 38 ? -10.508 16.344 4.293 1 96.12 38 VAL B N 1
ATOM 1375 C CA . VAL B 1 38 ? -10.055 17.703 3.967 1 96.12 38 VAL B CA 1
ATOM 1376 C C . VAL B 1 38 ? -11.242 18.531 3.5 1 96.12 38 VAL B C 1
ATOM 1378 O O . VAL B 1 38 ? -11.414 19.672 3.934 1 96.12 38 VAL B O 1
ATOM 1381 N N . TYR B 1 39 ? -12.086 17.875 2.652 1 96.88 39 TYR B N 1
ATOM 1382 C CA . TYR B 1 39 ? -13.273 18.547 2.133 1 96.88 39 TYR B CA 1
ATOM 1383 C C . TYR B 1 39 ? -14.211 18.953 3.266 1 96.88 39 TYR B C 1
ATOM 1385 O O . TYR B 1 39 ? -14.68 20.078 3.312 1 96.88 39 TYR B O 1
ATOM 1393 N N . LYS B 1 40 ? -14.445 18.094 4.137 1 95.25 40 LYS B N 1
ATOM 1394 C CA . LYS B 1 40 ? -15.32 18.359 5.273 1 95.25 40 LYS B CA 1
ATOM 1395 C C . LYS B 1 40 ? -14.766 19.5 6.129 1 95.25 40 LYS B C 1
ATOM 1397 O O . LYS B 1 40 ? -15.516 20.375 6.559 1 95.25 40 LYS B O 1
ATOM 1402 N N . ALA B 1 41 ? -13.5 19.438 6.398 1 94.75 41 ALA B N 1
ATOM 1403 C CA . ALA B 1 41 ? -12.859 20.5 7.176 1 94.75 41 ALA B CA 1
ATOM 1404 C C . ALA B 1 41 ? -13.016 21.859 6.492 1 94.75 41 ALA B C 1
ATOM 1406 O O . ALA B 1 41 ? -13.25 22.875 7.152 1 94.75 41 ALA B O 1
ATOM 1407 N N . LEU B 1 42 ? -12.859 21.828 5.188 1 95.5 42 LEU B N 1
ATOM 1408 C CA . LEU B 1 42 ? -13.031 23.062 4.418 1 95.5 42 LEU B CA 1
ATOM 1409 C C . LEU B 1 42 ? -14.461 23.578 4.527 1 95.5 42 LEU B C 1
ATOM 1411 O O . LEU B 1 42 ? -14.688 24.766 4.715 1 95.5 42 LEU B O 1
ATOM 1415 N N . LEU B 1 43 ? -15.414 22.672 4.441 1 94.62 43 LEU B N 1
ATOM 1416 C CA . LEU B 1 43 ? -16.828 23.016 4.574 1 94.62 43 LEU B CA 1
ATOM 1417 C C . LEU B 1 43 ? -17.109 23.641 5.938 1 94.62 43 LEU B C 1
ATOM 1419 O O . LEU B 1 43 ? -17.797 24.656 6.031 1 94.62 43 LEU B O 1
ATOM 1423 N N . GLU B 1 44 ? -16.547 23.016 6.895 1 94.38 44 GLU B N 1
ATOM 1424 C CA . GLU B 1 44 ? -16.781 23.469 8.266 1 94.38 44 GLU B CA 1
ATOM 1425 C C . GLU B 1 44 ? -16.172 24.844 8.5 1 94.38 44 GLU B C 1
ATOM 1427 O O . GLU B 1 44 ? -16.641 25.609 9.336 1 94.38 44 GLU B O 1
ATOM 1432 N N . SER B 1 45 ? -15.164 25.172 7.773 1 92.06 45 SER B N 1
ATOM 1433 C CA . SER B 1 45 ? -14.5 26.453 7.918 1 92.06 45 SER B CA 1
ATOM 1434 C C . SER B 1 45 ? -15.156 27.516 7.047 1 92.06 45 SER B C 1
ATOM 1436 O O . SER B 1 45 ? -14.695 28.656 6.992 1 92.06 45 SER B O 1
ATOM 1438 N N . GLY B 1 46 ? -16.172 27.109 6.234 1 91.94 46 GLY B N 1
ATOM 1439 C CA . GLY B 1 46 ? -16.922 28.078 5.438 1 91.94 46 GLY B CA 1
ATOM 1440 C C . GLY B 1 46 ? -16.328 28.297 4.055 1 91.94 46 GLY B C 1
ATOM 1441 O O . GLY B 1 46 ? -16.672 29.266 3.379 1 91.94 46 GLY B O 1
ATOM 1442 N N . GLU B 1 47 ? -15.422 27.406 3.689 1 90.12 47 GLU B N 1
ATOM 1443 C CA . GLU B 1 47 ? -14.805 27.531 2.371 1 90.12 47 GLU B CA 1
ATOM 1444 C C . GLU B 1 47 ? -15.625 26.812 1.309 1 90.12 47 GLU B C 1
ATOM 1446 O O . GLU B 1 47 ? -16.156 25.719 1.559 1 90.12 47 GLU B O 1
ATOM 1451 N N . ASP B 1 48 ? -15.711 27.406 0.13 1 90.69 48 ASP B N 1
ATOM 1452 C CA . ASP B 1 48 ? -16.484 26.828 -0.965 1 90.69 48 ASP B CA 1
ATOM 1453 C C . ASP B 1 48 ? -15.578 26.125 -1.973 1 90.69 48 ASP B C 1
ATOM 1455 O O . ASP B 1 48 ? -15.414 26.594 -3.1 1 90.69 48 ASP B O 1
ATOM 1459 N N . VAL B 1 49 ? -14.938 25.156 -1.619 1 92.5 49 VAL B N 1
ATOM 1460 C CA . VAL B 1 49 ? -14.094 24.344 -2.484 1 92.5 49 VAL B CA 1
ATOM 1461 C C . VAL B 1 49 ? -14.695 22.953 -2.641 1 92.5 49 VAL B C 1
ATOM 1463 O O . VAL B 1 49 ? -14.961 22.266 -1.647 1 92.5 49 VAL B O 1
ATOM 1466 N N . GLY B 1 50 ? -15.086 22.562 -3.797 1 94.19 50 GLY B N 1
ATOM 1467 C CA . GLY B 1 50 ? -15.711 21.281 -4.059 1 94.19 50 GLY B CA 1
ATOM 1468 C C . GLY B 1 50 ? -14.773 20.094 -3.863 1 94.19 50 GLY B C 1
ATOM 1469 O O . GLY B 1 50 ? -13.547 20.266 -3.854 1 94.19 50 GLY B O 1
ATOM 1470 N N . LEU B 1 51 ? -15.383 19 -3.738 1 96.31 51 LEU B N 1
ATOM 1471 C CA . LEU B 1 51 ? -14.617 17.781 -3.502 1 96.31 51 LEU B CA 1
ATOM 1472 C C . LEU B 1 51 ? -13.711 17.469 -4.688 1 96.31 51 LEU B C 1
ATOM 1474 O O . LEU B 1 51 ? -12.562 17.062 -4.508 1 96.31 51 LEU B O 1
ATOM 1478 N N . ALA B 1 52 ? -14.164 17.656 -5.898 1 96.38 52 ALA B N 1
ATOM 1479 C CA . ALA B 1 52 ? -13.367 17.406 -7.094 1 96.38 52 ALA B CA 1
ATOM 1480 C C . ALA B 1 52 ? -12.102 18.266 -7.105 1 96.38 52 ALA B C 1
ATOM 1482 O O . ALA B 1 52 ? -11.031 17.797 -7.477 1 96.38 52 ALA B O 1
ATOM 1483 N N . THR B 1 53 ? -12.203 19.5 -6.703 1 96.75 53 THR B N 1
ATOM 1484 C CA . THR B 1 53 ? -11.07 20.422 -6.621 1 96.75 53 THR B CA 1
ATOM 1485 C C . THR B 1 53 ? -10.086 19.953 -5.551 1 96.75 53 THR B C 1
ATOM 1487 O O . THR B 1 53 ? -8.867 19.969 -5.773 1 96.75 53 THR B O 1
ATOM 1490 N N . VAL B 1 54 ? -10.594 19.484 -4.434 1 97.69 54 VAL B N 1
ATOM 1491 C CA . VAL B 1 54 ? -9.75 19 -3.35 1 97.69 54 VAL B CA 1
ATOM 1492 C C . VAL B 1 54 ? -8.898 17.828 -3.846 1 97.69 54 VAL B C 1
ATOM 1494 O O . VAL B 1 54 ? -7.684 17.812 -3.623 1 97.69 54 VAL B O 1
ATOM 1497 N N . TYR B 1 55 ? -9.5 16.938 -4.559 1 97.19 55 TYR B N 1
ATOM 1498 C CA . TYR B 1 55 ? -8.789 15.781 -5.098 1 97.19 55 TYR B CA 1
ATOM 1499 C C . TYR B 1 55 ? -7.684 16.219 -6.047 1 97.19 55 TYR B C 1
ATOM 1501 O O . TYR B 1 55 ? -6.562 15.703 -5.984 1 97.19 55 TYR B O 1
ATOM 1509 N N . ARG B 1 56 ? -7.973 17.094 -6.871 1 96.88 56 ARG B N 1
ATOM 1510 C CA . ARG B 1 56 ? -7.004 17.578 -7.848 1 96.88 56 ARG B CA 1
ATOM 1511 C C . ARG B 1 56 ? -5.828 18.266 -7.16 1 96.88 56 ARG B C 1
ATOM 1513 O O . ARG B 1 56 ? -4.672 18.047 -7.52 1 96.88 56 ARG B O 1
ATOM 1520 N N . VAL B 1 57 ? -6.16 19.109 -6.203 1 97.81 57 VAL B N 1
ATOM 1521 C CA . VAL B 1 57 ? -5.121 19.844 -5.48 1 97.81 57 VAL B CA 1
ATOM 1522 C C . VAL B 1 57 ? -4.203 18.859 -4.762 1 97.81 57 VAL B C 1
ATOM 1524 O O . VAL B 1 57 ? -2.979 18.953 -4.855 1 97.81 57 VAL B O 1
ATOM 1527 N N . LEU B 1 58 ? -4.855 17.922 -4.121 1 97.62 58 LEU B N 1
ATOM 1528 C CA . LEU B 1 58 ? -4.066 16.938 -3.381 1 97.62 58 LEU B CA 1
ATOM 1529 C C . LEU B 1 58 ? -3.184 16.125 -4.32 1 97.62 58 LEU B C 1
ATOM 1531 O O . LEU B 1 58 ? -2.033 15.828 -3.996 1 97.62 58 LEU B O 1
ATOM 1535 N N . THR B 1 59 ? -3.67 15.766 -5.406 1 96.69 59 THR B N 1
ATOM 1536 C CA . THR B 1 59 ? -2.896 15.031 -6.402 1 96.69 59 THR B CA 1
ATOM 1537 C C . THR B 1 59 ? -1.729 15.875 -6.91 1 96.69 59 THR B C 1
ATOM 1539 O O . THR B 1 59 ? -0.622 15.367 -7.094 1 96.69 59 THR B O 1
ATOM 1542 N N . GLN B 1 60 ? -1.941 17.109 -7.113 1 96.94 60 GLN B N 1
ATOM 1543 C CA . GLN B 1 60 ? -0.882 18.016 -7.523 1 96.94 60 GLN B CA 1
ATOM 1544 C C . GLN B 1 60 ? 0.169 18.172 -6.43 1 96.94 60 GLN B C 1
ATOM 1546 O O . GLN B 1 60 ? 1.367 18.219 -6.711 1 96.94 60 GLN B O 1
ATOM 1551 N N . PHE B 1 61 ? -0.324 18.344 -5.176 1 97.25 61 PHE B N 1
ATOM 1552 C CA . PHE B 1 61 ? 0.597 18.422 -4.047 1 97.25 61 PHE B CA 1
ATOM 1553 C C . PHE B 1 61 ? 1.491 17.188 -3.994 1 97.25 61 PHE B C 1
ATOM 1555 O O . PHE B 1 61 ? 2.688 17.281 -3.719 1 97.25 61 PHE B O 1
ATOM 1562 N N . GLU B 1 62 ? 0.898 16.031 -4.191 1 94.62 62 GLU B N 1
ATOM 1563 C CA . GLU B 1 62 ? 1.646 14.781 -4.191 1 94.62 62 GLU B CA 1
ATOM 1564 C C . GLU B 1 62 ? 2.717 14.773 -5.281 1 94.62 62 GLU B C 1
ATOM 1566 O O . GLU B 1 62 ? 3.873 14.438 -5.02 1 94.62 62 GLU B O 1
ATOM 1571 N N . ALA B 1 63 ? 2.336 15.172 -6.449 1 94.12 63 ALA B N 1
ATOM 1572 C CA . ALA B 1 63 ? 3.254 15.219 -7.586 1 94.12 63 ALA B CA 1
ATOM 1573 C C . ALA B 1 63 ? 4.414 16.172 -7.316 1 94.12 63 ALA B C 1
ATOM 1575 O O . ALA B 1 63 ? 5.543 15.914 -7.746 1 94.12 63 ALA B O 1
ATOM 1576 N N . ALA B 1 64 ? 4.16 17.219 -6.578 1 95.06 64 ALA B N 1
ATOM 1577 C CA . ALA B 1 64 ? 5.164 18.234 -6.277 1 95.06 64 ALA B CA 1
ATOM 1578 C C . ALA B 1 64 ? 6.008 17.844 -5.074 1 95.06 64 ALA B C 1
ATOM 1580 O O . ALA B 1 64 ? 6.953 18.547 -4.707 1 95.06 64 ALA B O 1
ATOM 1581 N N . GLY B 1 65 ? 5.551 16.781 -4.379 1 92.81 65 GLY B N 1
ATOM 1582 C CA . GLY B 1 65 ? 6.32 16.281 -3.248 1 92.81 65 GLY B CA 1
ATOM 1583 C C . GLY B 1 65 ? 5.965 16.969 -1.942 1 92.81 65 GLY B C 1
ATOM 1584 O O . GLY B 1 65 ? 6.691 16.844 -0.952 1 92.81 65 GLY B O 1
ATOM 1585 N N . LEU B 1 66 ? 4.906 17.719 -1.914 1 93.56 66 LEU B N 1
ATOM 1586 C CA . LEU B 1 66 ? 4.473 18.438 -0.718 1 93.56 66 LEU B CA 1
ATOM 1587 C C . LEU B 1 66 ? 3.779 17.5 0.258 1 93.56 66 LEU B C 1
ATOM 1589 O O . LEU B 1 66 ? 3.91 17.641 1.475 1 93.56 66 LEU B O 1
ATOM 1593 N N . VAL B 1 67 ? 3.082 16.531 -0.356 1 95 67 VAL B N 1
ATOM 1594 C CA . VAL B 1 67 ? 2.4 15.547 0.476 1 95 67 VAL B CA 1
ATOM 1595 C C . VAL B 1 67 ? 2.686 14.141 -0.048 1 95 67 VAL B C 1
ATOM 1597 O O . VAL B 1 67 ? 3.094 13.977 -1.199 1 95 67 VAL B O 1
ATOM 1600 N N . SER B 1 68 ? 2.588 13.203 0.832 1 92.19 68 SER B N 1
ATOM 1601 C CA . SER B 1 68 ? 2.627 11.789 0.463 1 92.19 68 SER B CA 1
ATOM 1602 C C . SER B 1 68 ? 1.245 11.148 0.572 1 92.19 68 SER B C 1
ATOM 1604 O O . SER B 1 68 ? 0.499 11.43 1.512 1 92.19 68 SER B O 1
ATOM 1606 N N . ARG B 1 69 ? 0.956 10.383 -0.414 1 91.5 69 ARG B N 1
ATOM 1607 C CA . ARG B 1 69 ? -0.293 9.625 -0.39 1 91.5 69 ARG B CA 1
ATOM 1608 C C . ARG B 1 69 ? -0.059 8.195 0.085 1 91.5 69 ARG B C 1
ATOM 1610 O O . ARG B 1 69 ? 0.892 7.539 -0.347 1 91.5 69 ARG B O 1
ATOM 1617 N N . HIS B 1 70 ? -0.853 7.762 1.004 1 89.56 70 HIS B N 1
ATOM 1618 C CA . HIS B 1 70 ? -0.843 6.375 1.455 1 89.56 70 HIS B CA 1
ATOM 1619 C C . HIS B 1 70 ? -2.148 5.672 1.1 1 89.56 70 HIS B C 1
ATOM 1621 O O . HIS B 1 70 ? -3.23 6.137 1.466 1 89.56 70 HIS B O 1
ATOM 1627 N N . ASN B 1 71 ? -1.959 4.629 0.354 1 86.56 71 ASN B N 1
ATOM 1628 C CA . ASN B 1 71 ? -3.121 3.812 0.012 1 86.56 71 ASN B CA 1
ATOM 1629 C C . ASN B 1 71 ? -3.234 2.59 0.92 1 86.56 71 ASN B C 1
ATOM 1631 O O . ASN B 1 71 ? -2.422 1.668 0.831 1 86.56 71 ASN B O 1
ATOM 1635 N N . PHE B 1 72 ? -4.199 2.656 1.727 1 86.56 72 PHE B N 1
ATOM 1636 C CA . PHE B 1 72 ? -4.395 1.543 2.648 1 86.56 72 PHE B CA 1
ATOM 1637 C C . PHE B 1 72 ? -5.359 0.519 2.061 1 86.56 72 PHE B C 1
ATOM 1639 O O . PHE B 1 72 ? -6.043 0.796 1.073 1 86.56 72 PHE B O 1
ATOM 1646 N N . GLU B 1 73 ? -5.32 -0.641 2.689 1 75 73 GLU B N 1
ATOM 1647 C CA . GLU B 1 73 ? -6.223 -1.696 2.238 1 75 73 GLU B CA 1
ATOM 1648 C C . GLU B 1 73 ? -7.68 -1.298 2.445 1 75 73 GLU B C 1
ATOM 1650 O O . GLU B 1 73 ? -7.996 -0.521 3.348 1 75 73 GLU B O 1
ATOM 1655 N N . GLY B 1 74 ? -8.508 -1.7 1.506 1 71 74 GLY B N 1
ATOM 1656 C CA . GLY B 1 74 ? -9.922 -1.382 1.613 1 71 74 GLY B CA 1
ATOM 1657 C C . GLY B 1 74 ? -10.305 -0.106 0.886 1 71 74 GLY B C 1
ATOM 1658 O O . GLY B 1 74 ? -11.438 0.368 1.005 1 71 74 GLY B O 1
ATOM 1659 N N . GLY B 1 75 ? -9.344 0.454 0.317 1 73.5 75 GLY B N 1
ATOM 1660 C CA . GLY B 1 75 ? -9.648 1.575 -0.557 1 73.5 75 GLY B CA 1
ATOM 1661 C C . GLY B 1 75 ? -9.531 2.92 0.134 1 73.5 75 GLY B C 1
ATOM 1662 O O . GLY B 1 75 ? -9.984 3.938 -0.396 1 73.5 75 GLY B O 1
ATOM 1663 N N . HIS B 1 76 ? -9.039 2.922 1.271 1 80.5 76 HIS B N 1
ATOM 1664 C CA . HIS B 1 76 ? -8.859 4.184 1.979 1 80.5 76 HIS B CA 1
ATOM 1665 C C . HIS B 1 76 ? -7.527 4.832 1.618 1 80.5 76 HIS B C 1
ATOM 1667 O O . HIS B 1 76 ? -6.496 4.156 1.582 1 80.5 76 HIS B O 1
ATOM 1673 N N . SER B 1 77 ? -7.605 6.055 1.124 1 90.44 77 SER B N 1
ATOM 1674 C CA . SER B 1 77 ? -6.391 6.812 0.835 1 90.44 77 SER B CA 1
ATOM 1675 C C . SER B 1 77 ? -6.281 8.039 1.734 1 90.44 77 SER B C 1
ATOM 1677 O O . SER B 1 77 ? -7.273 8.734 1.978 1 90.44 77 SER B O 1
ATOM 1679 N N . VAL B 1 78 ? -5.098 8.203 2.275 1 92.94 78 VAL B N 1
ATOM 1680 C CA . VAL B 1 78 ? -4.895 9.391 3.104 1 92.94 78 VAL B CA 1
ATOM 1681 C C . VAL B 1 78 ? -3.648 10.133 2.643 1 92.94 78 VAL B C 1
ATOM 1683 O O . VAL B 1 78 ? -2.766 9.555 2.008 1 92.94 78 VAL B O 1
ATOM 1686 N N . PHE B 1 79 ? -3.625 11.406 2.955 1 94.56 79 PHE B N 1
ATOM 1687 C CA . PHE B 1 79 ? -2.527 12.297 2.59 1 94.56 79 PHE B CA 1
ATOM 1688 C C . PHE B 1 79 ? -1.837 12.844 3.834 1 94.56 79 PHE B C 1
ATOM 1690 O O . PHE B 1 79 ? -2.492 13.125 4.84 1 94.56 79 PHE B O 1
ATOM 1697 N N . GLU B 1 80 ? -0.554 12.883 3.73 1 93.12 80 GLU B N 1
ATOM 1698 C CA . GLU B 1 80 ? 0.268 13.43 4.809 1 93.12 80 GLU B CA 1
ATOM 1699 C C . GLU B 1 80 ? 1.334 14.375 4.266 1 93.12 80 GLU B C 1
ATOM 1701 O O . GLU B 1 80 ? 1.926 14.117 3.215 1 93.12 80 GLU B O 1
ATOM 1706 N N . LEU B 1 81 ? 1.578 15.469 5.078 1 92.62 81 LEU B N 1
ATOM 1707 C CA . LEU B 1 81 ? 2.656 16.375 4.688 1 92.62 81 LEU B CA 1
ATOM 1708 C C . LEU B 1 81 ? 3.998 15.648 4.691 1 92.62 81 LEU B C 1
ATOM 1710 O O . LEU B 1 81 ? 4.27 14.836 5.578 1 92.62 81 LEU B O 1
ATOM 1714 N N . SER B 1 82 ? 4.898 15.875 3.725 1 86.62 82 SER B N 1
ATOM 1715 C CA . SER B 1 82 ? 6.164 15.172 3.535 1 86.62 82 SER B CA 1
ATOM 1716 C C . SER B 1 82 ? 7.211 15.633 4.543 1 86.62 82 SER B C 1
ATOM 1718 O O . SER B 1 82 ? 8.383 15.258 4.441 1 86.62 82 SER B O 1
ATOM 1720 N N . GLN B 1 83 ? 7.027 16.297 5.562 1 69.25 83 GLN B N 1
ATOM 1721 C CA . GLN B 1 83 ? 8.039 16.922 6.402 1 69.25 83 GLN B CA 1
ATOM 1722 C C . GLN B 1 83 ? 8.297 16.094 7.66 1 69.25 83 GLN B C 1
ATOM 1724 O O . GLN B 1 83 ? 9.102 16.484 8.508 1 69.25 83 GLN B O 1
ATOM 1729 N N . GLY B 1 84 ? 7.988 14.883 7.645 1 71.38 84 GLY B N 1
ATOM 1730 C CA . GLY B 1 84 ? 8.203 14.211 8.914 1 71.38 84 GLY B CA 1
ATOM 1731 C C . GLY B 1 84 ? 9.156 13.031 8.805 1 71.38 84 GLY B C 1
ATOM 1732 O O . GLY B 1 84 ? 9.695 12.758 7.734 1 71.38 84 GLY B O 1
ATOM 1733 N N . GLU B 1 85 ? 9.672 12.633 9.945 1 83.81 85 GLU B N 1
ATOM 1734 C CA . GLU B 1 85 ? 10.508 11.438 10.078 1 83.81 85 GLU B CA 1
ATOM 1735 C C . GLU B 1 85 ? 9.75 10.188 9.648 1 83.81 85 GLU B C 1
ATOM 1737 O O . GLU B 1 85 ? 8.523 10.172 9.633 1 83.81 85 GLU B O 1
ATOM 1742 N N . HIS B 1 86 ? 10.547 9.289 9.227 1 89.5 86 HIS B N 1
ATOM 1743 C CA . HIS B 1 86 ? 9.945 8.023 8.836 1 89.5 86 HIS B CA 1
ATOM 1744 C C . HIS B 1 86 ? 9.125 7.422 9.969 1 89.5 86 HIS B C 1
ATOM 1746 O O . HIS B 1 86 ? 9.539 7.473 11.133 1 89.5 86 HIS B O 1
ATOM 1752 N N . HIS B 1 87 ? 7.984 6.949 9.641 1 93.44 87 HIS B N 1
ATOM 1753 C CA . HIS B 1 87 ? 7.129 6.227 10.578 1 93.44 87 HIS B CA 1
ATOM 1754 C C . HIS B 1 87 ? 6.234 5.23 9.852 1 93.44 87 HIS B C 1
ATOM 1756 O O . HIS B 1 87 ? 6.082 5.301 8.625 1 93.44 87 HIS B O 1
ATOM 1762 N N . ASP B 1 88 ? 5.781 4.273 10.648 1 95.25 88 ASP B N 1
ATOM 1763 C CA . ASP B 1 88 ? 4.836 3.287 10.133 1 95.25 88 ASP B CA 1
ATOM 1764 C C . ASP B 1 88 ? 3.428 3.547 10.656 1 95.25 88 ASP B C 1
ATOM 1766 O O . ASP B 1 88 ? 3.215 4.477 11.438 1 95.25 88 ASP B O 1
ATOM 1770 N N . HIS B 1 89 ? 2.477 2.746 10.133 1 95.56 89 HIS B N 1
ATOM 1771 C CA . HIS B 1 89 ? 1.095 3.127 10.406 1 95.56 89 HIS B CA 1
ATOM 1772 C C . HIS B 1 89 ? 0.315 1.967 11.016 1 95.56 89 HIS B C 1
ATOM 1774 O O . HIS B 1 89 ? 0.48 0.817 10.602 1 95.56 89 HIS B O 1
ATOM 1780 N N . LEU B 1 90 ? -0.432 2.256 12.055 1 96 90 LEU B N 1
ATOM 1781 C CA . LEU B 1 90 ? -1.55 1.459 12.547 1 96 90 LEU B CA 1
ATOM 1782 C C . LEU B 1 90 ? -2.879 2.016 12.047 1 96 90 LEU B C 1
ATOM 1784 O O . LEU B 1 90 ? -3.191 3.188 12.273 1 96 90 LEU B O 1
ATOM 1788 N N . VAL B 1 91 ? -3.701 1.162 11.336 1 95.38 91 VAL B N 1
ATOM 1789 C CA . VAL B 1 91 ? -4.859 1.677 10.617 1 95.38 91 VAL B CA 1
ATOM 1790 C C . VAL B 1 91 ? -6.117 0.931 11.055 1 95.38 91 VAL B C 1
ATOM 1792 O O . VAL B 1 91 ? -6.172 -0.3 10.992 1 95.38 91 VAL B O 1
ATOM 1795 N N . CYS B 1 92 ? -7.102 1.645 11.453 1 95.19 92 CYS B N 1
ATOM 1796 C CA . CYS B 1 92 ? -8.391 1.035 11.75 1 95.19 92 CYS B CA 1
ATOM 1797 C C . CYS B 1 92 ? -9.18 0.772 10.477 1 95.19 92 CYS B C 1
ATOM 1799 O O . CYS B 1 92 ? -9.445 1.694 9.703 1 95.19 92 CYS B O 1
ATOM 1801 N N . VAL B 1 93 ? -9.711 -0.348 10.297 1 92.94 93 VAL B N 1
ATOM 1802 C CA . VAL B 1 93 ? -10.359 -0.726 9.047 1 92.94 93 VAL B CA 1
ATOM 1803 C C . VAL B 1 93 ? -11.836 -0.325 9.094 1 92.94 93 VAL B C 1
ATOM 1805 O O . VAL B 1 93 ? -12.539 -0.392 8.086 1 92.94 93 VAL B O 1
ATOM 1808 N N . LYS B 1 94 ? -12.336 0.186 10.172 1 92.12 94 LYS B N 1
ATOM 1809 C CA . LYS B 1 94 ? -13.734 0.575 10.32 1 92.12 94 LYS B CA 1
ATOM 1810 C C . LYS B 1 94 ? -13.914 2.08 10.141 1 92.12 94 LYS B C 1
ATOM 1812 O O . LYS B 1 94 ? -14.781 2.521 9.383 1 92.12 94 LYS B O 1
ATOM 1817 N N . CYS B 1 95 ? -13.117 2.855 10.797 1 89.5 95 CYS B N 1
ATOM 1818 C CA . CYS B 1 95 ? -13.359 4.293 10.773 1 89.5 95 CYS B CA 1
ATOM 1819 C C . CYS B 1 95 ? -12.266 5.012 9.984 1 89.5 95 CYS B C 1
ATOM 1821 O O . CYS B 1 95 ? -12.383 6.207 9.711 1 89.5 95 CYS B O 1
ATOM 1823 N N . GLY B 1 96 ? -11.086 4.262 9.758 1 89.06 96 GLY B N 1
ATOM 1824 C CA . GLY B 1 96 ? -10.031 4.852 8.945 1 89.06 96 GLY B CA 1
ATOM 1825 C C . GLY B 1 96 ? -9 5.609 9.766 1 89.06 96 GLY B C 1
ATOM 1826 O O . GLY B 1 96 ? -8.047 6.168 9.211 1 89.06 96 GLY B O 1
ATOM 1827 N N . ARG B 1 97 ? -9.141 5.602 11.023 1 89.69 97 ARG B N 1
ATOM 1828 C CA . ARG B 1 97 ? -8.18 6.273 11.891 1 89.69 97 ARG B CA 1
ATOM 1829 C C . ARG B 1 97 ? -6.777 5.699 11.695 1 89.69 97 ARG B C 1
ATOM 1831 O O . ARG B 1 97 ? -6.609 4.488 11.562 1 89.69 97 ARG B O 1
ATOM 1838 N N . VAL B 1 98 ? -5.789 6.582 11.734 1 92.88 98 VAL B N 1
ATOM 1839 C CA . VAL B 1 98 ? -4.402 6.18 11.539 1 92.88 98 VAL B CA 1
ATOM 1840 C C . VAL B 1 98 ? -3.559 6.629 12.734 1 92.88 98 VAL B C 1
ATOM 1842 O O . VAL B 1 98 ? -3.654 7.777 13.172 1 92.88 98 VAL B O 1
ATOM 1845 N N . GLU B 1 99 ? -2.764 5.789 13.305 1 93.25 99 GLU B N 1
ATOM 1846 C CA . GLU B 1 99 ? -1.774 6.105 14.328 1 93.25 99 GLU B CA 1
ATOM 1847 C C . GLU B 1 99 ? -0.361 5.789 13.844 1 93.25 99 GLU B C 1
ATOM 1849 O O . GLU B 1 99 ? -0.141 4.785 13.172 1 93.25 99 GLU B O 1
ATOM 1854 N N . GLU B 1 100 ? 0.562 6.594 14.297 1 93.38 100 GLU B N 1
ATOM 1855 C CA . GLU B 1 100 ? 1.95 6.422 13.883 1 93.38 100 GLU B CA 1
ATOM 1856 C C . GLU B 1 100 ? 2.754 5.66 14.93 1 93.38 100 GLU B C 1
ATOM 1858 O O . GLU B 1 100 ? 2.469 5.758 16.125 1 93.38 100 GLU B O 1
ATOM 1863 N N . PHE B 1 101 ? 3.736 4.891 14.422 1 95.19 101 PHE B N 1
ATOM 1864 C CA . PHE B 1 101 ? 4.684 4.25 15.328 1 95.19 101 PHE B CA 1
ATOM 1865 C C . PHE B 1 101 ? 6.031 4.051 14.648 1 95.19 101 PHE B C 1
ATOM 1867 O O . PHE B 1 101 ? 6.137 4.141 13.422 1 95.19 101 PHE B O 1
ATOM 1874 N N . VAL B 1 102 ? 7.012 3.91 15.516 1 95 102 VAL B N 1
ATOM 1875 C CA . VAL B 1 102 ? 8.352 3.52 15.086 1 95 102 VAL B CA 1
ATOM 1876 C C . VAL B 1 102 ? 8.906 2.455 16.031 1 95 102 VAL B C 1
ATOM 1878 O O . VAL B 1 102 ? 8.805 2.588 17.25 1 95 102 VAL B O 1
ATOM 1881 N N . ASP B 1 103 ? 9.414 1.365 15.469 1 97.19 103 ASP B N 1
ATOM 1882 C CA . ASP B 1 103 ? 9.992 0.286 16.266 1 97.19 103 ASP B CA 1
ATOM 1883 C C . ASP B 1 103 ? 11.414 -0.036 15.797 1 97.19 103 ASP B C 1
ATOM 1885 O O . ASP B 1 103 ? 11.602 -0.549 14.688 1 97.19 103 ASP B O 1
ATOM 1889 N N . GLU B 1 104 ? 12.328 0.209 16.656 1 96.75 104 GLU B N 1
ATOM 1890 C CA . GLU B 1 104 ? 13.734 0.088 16.281 1 96.75 104 GLU B CA 1
ATOM 1891 C C . GLU B 1 104 ? 14.094 -1.356 15.945 1 96.75 104 GLU B C 1
ATOM 1893 O O . GLU B 1 104 ? 14.938 -1.606 15.078 1 96.75 104 GLU B O 1
ATOM 1898 N N . ILE B 1 105 ? 13.531 -2.236 16.672 1 97.75 105 ILE B N 1
ATOM 1899 C CA . ILE B 1 105 ? 13.797 -3.646 16.406 1 97.75 105 ILE B CA 1
ATOM 1900 C C . ILE B 1 105 ? 13.328 -4.008 14.992 1 97.75 105 ILE B C 1
ATOM 1902 O O . ILE B 1 105 ? 14.055 -4.668 14.242 1 97.75 105 ILE B O 1
ATOM 1906 N N . ILE B 1 106 ? 12.148 -3.57 14.609 1 97.38 106 ILE B N 1
ATOM 1907 C CA . ILE B 1 106 ? 11.633 -3.822 13.273 1 97.38 106 ILE B CA 1
ATOM 1908 C C . ILE B 1 106 ? 12.547 -3.182 12.227 1 97.38 106 ILE B C 1
ATOM 1910 O O . ILE B 1 106 ? 12.867 -3.799 11.211 1 97.38 106 ILE B O 1
ATOM 1914 N N . GLU B 1 107 ? 13 -2.002 12.523 1 97.19 107 GLU B N 1
ATOM 1915 C CA . GLU B 1 107 ? 13.891 -1.304 11.602 1 97.19 107 GLU B CA 1
ATOM 1916 C C . GLU B 1 107 ? 15.172 -2.098 11.375 1 97.19 107 GLU B C 1
ATOM 1918 O O . GLU B 1 107 ? 15.625 -2.244 10.234 1 97.19 107 GLU B O 1
ATOM 1923 N N . GLN B 1 108 ? 15.695 -2.568 12.406 1 97.75 108 GLN B N 1
ATOM 1924 C CA . GLN B 1 108 ? 16.922 -3.338 12.32 1 97.75 108 GLN B CA 1
ATOM 1925 C C . GLN B 1 108 ? 16.719 -4.633 11.539 1 97.75 108 GLN B C 1
ATOM 1927 O O . GLN B 1 108 ? 17.547 -5.004 10.711 1 97.75 108 GLN B O 1
ATOM 1932 N N . ARG B 1 109 ? 15.617 -5.27 11.844 1 97.81 109 ARG B N 1
ATOM 1933 C CA . ARG B 1 109 ? 15.305 -6.523 11.164 1 97.81 109 ARG B CA 1
ATOM 1934 C C . ARG B 1 109 ? 15.109 -6.297 9.664 1 97.81 109 ARG B C 1
ATOM 1936 O O . ARG B 1 109 ? 15.547 -7.109 8.844 1 97.81 109 ARG B O 1
ATOM 1943 N N . GLN B 1 110 ? 14.43 -5.203 9.266 1 97.44 110 GLN B N 1
ATOM 1944 C CA . GLN B 1 110 ? 14.211 -4.875 7.859 1 97.44 110 GLN B CA 1
ATOM 1945 C C . GLN B 1 110 ? 15.539 -4.691 7.125 1 97.44 110 GLN B C 1
ATOM 1947 O O . GLN B 1 110 ? 15.719 -5.199 6.016 1 97.44 110 GLN B O 1
ATOM 1952 N N . LYS B 1 111 ? 16.422 -3.994 7.781 1 97.62 111 LYS B N 1
ATOM 1953 C CA . LYS B 1 111 ? 17.75 -3.783 7.199 1 97.62 111 LYS B CA 1
ATOM 1954 C C . LYS B 1 111 ? 18.484 -5.105 7.008 1 97.62 111 LYS B C 1
ATOM 1956 O O . LYS B 1 111 ? 19.094 -5.34 5.961 1 97.62 111 LYS B O 1
ATOM 1961 N N . ALA B 1 112 ? 18.375 -5.93 7.992 1 98.06 112 ALA B N 1
ATOM 1962 C CA . ALA B 1 112 ? 19.047 -7.227 7.938 1 98.06 112 ALA B CA 1
ATOM 1963 C C . ALA B 1 112 ? 18.484 -8.086 6.809 1 98.06 112 ALA B C 1
ATOM 1965 O O . ALA B 1 112 ? 19.234 -8.773 6.109 1 98.06 112 ALA B O 1
ATOM 1966 N N . ILE B 1 113 ? 17.219 -8.062 6.664 1 97.69 113 ILE B N 1
ATOM 1967 C CA . ILE B 1 113 ? 16.547 -8.852 5.637 1 97.69 113 ILE B CA 1
ATOM 1968 C C . ILE B 1 113 ? 16.969 -8.367 4.254 1 97.69 113 ILE B C 1
ATOM 1970 O O . ILE B 1 113 ? 17.312 -9.18 3.383 1 97.69 113 ILE B O 1
ATOM 1974 N N . ALA B 1 114 ? 16.969 -7.078 4.031 1 98 114 ALA B N 1
ATOM 1975 C CA . ALA B 1 114 ? 17.406 -6.504 2.758 1 98 114 ALA B CA 1
ATOM 1976 C C . ALA B 1 114 ? 18.844 -6.879 2.445 1 98 114 ALA B C 1
ATOM 1978 O O . ALA B 1 114 ? 19.172 -7.262 1.317 1 98 114 ALA B O 1
ATOM 1979 N N . GLU B 1 115 ? 19.672 -6.816 3.459 1 97.5 115 GLU B N 1
ATOM 1980 C CA . GLU B 1 115 ? 21.078 -7.137 3.287 1 97.5 115 GLU B CA 1
ATOM 1981 C C . GLU B 1 115 ? 21.281 -8.609 2.93 1 97.5 115 GLU B C 1
ATOM 1983 O O . GLU B 1 115 ? 22.062 -8.938 2.039 1 97.5 115 GLU B O 1
ATOM 1988 N N . ARG B 1 116 ? 20.562 -9.484 3.588 1 97.12 116 ARG B N 1
ATOM 1989 C CA . ARG B 1 116 ? 20.656 -10.914 3.324 1 97.12 116 ARG B CA 1
ATOM 1990 C C . ARG B 1 116 ? 20.25 -11.234 1.888 1 97.12 116 ARG B C 1
ATOM 1992 O O . ARG B 1 116 ? 20.828 -12.133 1.265 1 97.12 116 ARG B O 1
ATOM 1999 N N . ALA B 1 117 ? 19.328 -10.5 1.392 1 96.44 117 ALA B N 1
ATOM 2000 C CA . ALA B 1 117 ? 18.844 -10.719 0.033 1 96.44 117 ALA B CA 1
ATOM 2001 C C . ALA B 1 117 ? 19.672 -9.93 -0.98 1 96.44 117 ALA B C 1
ATOM 2003 O O . ALA B 1 117 ? 19.359 -9.93 -2.174 1 96.44 117 ALA B O 1
ATOM 2004 N N . HIS B 1 118 ? 20.625 -9.125 -0.448 1 97.5 118 HIS B N 1
ATOM 2005 C CA . HIS B 1 118 ? 21.547 -8.328 -1.247 1 97.5 118 HIS B CA 1
ATOM 2006 C C . HIS B 1 118 ? 20.812 -7.219 -1.989 1 97.5 118 HIS B C 1
ATOM 2008 O O . HIS B 1 118 ? 21.141 -6.902 -3.133 1 97.5 118 HIS B O 1
ATOM 2014 N N . PHE B 1 119 ? 19.828 -6.746 -1.381 1 97.31 119 PHE B N 1
ATOM 2015 C CA . PHE B 1 119 ? 19.141 -5.551 -1.854 1 97.31 119 PHE B CA 1
ATOM 2016 C C . PHE B 1 119 ? 19.781 -4.293 -1.273 1 97.31 119 PHE B C 1
ATOM 2018 O O . PHE B 1 119 ? 20.109 -4.254 -0.088 1 97.31 119 PHE B O 1
ATOM 2025 N N . LYS B 1 120 ? 19.969 -3.301 -2.043 1 97.88 120 LYS B N 1
ATOM 2026 C CA . LYS B 1 120 ? 20.234 -1.969 -1.508 1 97.88 120 LYS B CA 1
ATOM 2027 C C . LYS B 1 120 ? 18.938 -1.256 -1.136 1 97.88 120 LYS B C 1
ATOM 2029 O O . LYS B 1 120 ? 18.266 -0.682 -1.997 1 97.88 120 LYS B O 1
ATOM 2034 N N . MET B 1 121 ? 18.688 -1.302 0.088 1 96.88 121 MET B N 1
ATOM 2035 C CA . MET B 1 121 ? 17.391 -0.808 0.575 1 96.88 121 MET B CA 1
ATOM 2036 C C . MET B 1 121 ? 17.266 0.692 0.333 1 96.88 121 MET B C 1
ATOM 2038 O O . MET B 1 121 ? 18.188 1.454 0.606 1 96.88 121 MET B O 1
ATOM 2042 N N . THR B 1 122 ? 16.125 1.103 -0.211 1 94.88 122 THR B N 1
ATOM 2043 C CA . THR B 1 122 ? 15.891 2.516 -0.479 1 94.88 122 THR B CA 1
ATOM 2044 C C . THR B 1 122 ? 14.719 3.035 0.357 1 94.88 122 THR B C 1
ATOM 2046 O O . THR B 1 122 ? 14.648 4.23 0.652 1 94.88 122 THR B O 1
ATOM 2049 N N . ASP B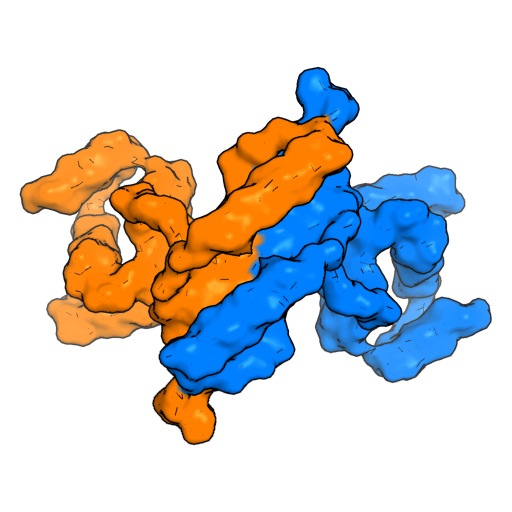 1 123 ? 13.82 2.186 0.726 1 93.81 123 ASP B N 1
ATOM 2050 C CA . ASP B 1 123 ? 12.625 2.576 1.465 1 93.81 123 ASP B CA 1
ATOM 2051 C C . ASP B 1 123 ? 11.938 1.358 2.08 1 93.81 123 ASP B C 1
ATOM 2053 O O . ASP B 1 123 ? 12.375 0.224 1.881 1 93.81 123 ASP B O 1
ATOM 2057 N N . HIS B 1 124 ? 10.938 1.595 2.92 1 94.5 124 HIS B N 1
ATOM 2058 C CA . HIS B 1 124 ? 10.094 0.54 3.467 1 94.5 124 HIS B CA 1
ATOM 2059 C C . HIS B 1 124 ? 8.773 1.104 3.986 1 94.5 124 HIS B C 1
ATOM 2061 O O . HIS B 1 124 ? 8.688 2.295 4.289 1 94.5 124 HIS B O 1
ATOM 2067 N N . ALA B 1 125 ? 7.82 0.227 4.051 1 92.81 125 ALA B N 1
ATOM 2068 C CA . ALA B 1 125 ? 6.5 0.603 4.551 1 92.81 125 ALA B CA 1
ATOM 2069 C C . ALA B 1 125 ? 5.852 -0.551 5.309 1 92.81 125 ALA B C 1
ATOM 2071 O O . ALA B 1 125 ? 5.738 -1.661 4.785 1 92.81 125 ALA B O 1
ATOM 2072 N N . LEU B 1 126 ? 5.465 -0.239 6.523 1 96.44 126 LEU B N 1
ATOM 2073 C CA . LEU B 1 126 ? 4.746 -1.211 7.34 1 96.44 126 LEU B CA 1
ATOM 2074 C C . LEU B 1 126 ? 3.4 -0.655 7.789 1 96.44 126 LEU B C 1
ATOM 2076 O O . LEU B 1 126 ? 3.334 0.435 8.359 1 96.44 126 LEU B O 1
ATOM 2080 N N . ASN B 1 127 ? 2.391 -1.39 7.434 1 95.31 127 ASN B N 1
ATOM 2081 C CA . ASN B 1 127 ? 1.035 -1.063 7.867 1 95.31 127 ASN B CA 1
ATOM 2082 C C . ASN B 1 127 ? 0.419 -2.197 8.68 1 95.31 127 ASN B C 1
ATOM 2084 O O . ASN B 1 127 ? 0.384 -3.344 8.227 1 95.31 127 ASN B O 1
ATOM 2088 N N . ILE B 1 128 ? -0.031 -1.842 9.852 1 96.94 128 ILE B N 1
ATOM 2089 C CA . ILE B 1 128 ? -0.767 -2.783 10.688 1 96.94 128 ILE B CA 1
ATOM 2090 C C . ILE B 1 128 ? -2.246 -2.406 10.711 1 96.94 128 ILE B C 1
ATOM 2092 O O . ILE B 1 128 ? -2.598 -1.261 11 1 96.94 128 ILE B O 1
ATOM 2096 N N . TYR B 1 129 ? -3.059 -3.346 10.359 1 96.31 129 TYR B N 1
ATOM 2097 C CA . TYR B 1 129 ? -4.492 -3.102 10.289 1 96.31 129 TYR B CA 1
ATOM 2098 C C . TYR B 1 129 ? -5.219 -3.752 11.461 1 96.31 129 TYR B C 1
ATOM 2100 O O . TYR B 1 129 ? -4.855 -4.848 11.891 1 96.31 129 TYR B O 1
ATOM 2108 N N . GLY B 1 130 ? -6.297 -3.105 11.875 1 96.38 130 GLY B N 1
ATOM 2109 C CA . GLY B 1 130 ? -7.129 -3.637 12.945 1 96.38 130 GLY B CA 1
ATOM 2110 C C . GLY B 1 130 ? -8.312 -2.75 13.273 1 96.38 130 GLY B C 1
ATOM 2111 O O . GLY B 1 130 ? -8.656 -1.847 12.508 1 96.38 130 GLY B O 1
ATOM 2112 N N . ILE B 1 131 ? -8.977 -3.105 14.367 1 97.25 131 ILE B N 1
ATOM 2113 C CA . ILE B 1 131 ? -10.109 -2.332 14.867 1 97.25 131 ILE B CA 1
ATOM 2114 C C . ILE B 1 131 ? -9.672 -1.51 16.078 1 97.25 131 ILE B C 1
ATOM 2116 O O . ILE B 1 131 ? -9.188 -2.061 17.078 1 97.25 131 ILE B O 1
ATOM 2120 N N . CYS B 1 132 ? -9.773 -0.235 15.953 1 96.38 132 CYS B N 1
ATOM 2121 C CA . CYS B 1 132 ? -9.289 0.644 17.016 1 96.38 132 CYS B CA 1
ATOM 2122 C C . CYS B 1 132 ? -10.203 0.57 18.234 1 96.38 132 CYS B C 1
ATOM 2124 O O . CYS B 1 132 ? -11.312 0.046 18.156 1 96.38 132 CYS B O 1
ATOM 2126 N N . PRO B 1 133 ? -9.773 1.101 19.391 1 95.81 133 PRO B N 1
ATOM 2127 C CA . PRO B 1 133 ? -10.547 1 20.625 1 95.81 133 PRO B CA 1
ATOM 2128 C C . PRO B 1 133 ? -11.945 1.603 20.5 1 95.81 133 PRO B C 1
ATOM 2130 O O . PRO B 1 133 ? -12.906 1.067 21.062 1 95.81 133 PRO B O 1
ATOM 2133 N N . GLN B 1 134 ? -12.125 2.59 19.734 1 95.12 134 GLN B N 1
ATOM 2134 C CA . GLN B 1 134 ? -13.398 3.297 19.609 1 95.12 134 GLN B CA 1
ATOM 2135 C C . GLN B 1 134 ? -14.383 2.523 18.734 1 95.12 134 GLN B C 1
ATOM 2137 O O . GLN B 1 134 ? -15.594 2.738 18.812 1 95.12 134 GLN B O 1
ATOM 2142 N N . CYS B 1 135 ? -13.938 1.631 17.906 1 96.06 135 CYS B N 1
ATOM 2143 C CA . CYS B 1 135 ? -14.766 0.912 16.953 1 96.06 135 CYS B CA 1
ATOM 2144 C C . CYS B 1 135 ? -15.039 -0.512 17.422 1 96.06 135 CYS B C 1
ATOM 2146 O O . CYS B 1 135 ? -15.797 -1.247 16.797 1 96.06 135 CYS B O 1
ATOM 2148 N N . GLN B 1 136 ? -14.359 -0.883 18.375 1 94.56 136 GLN B N 1
ATOM 2149 C CA . GLN B 1 136 ? -14.562 -2.234 18.891 1 94.56 136 GLN B CA 1
ATOM 2150 C C . GLN B 1 136 ? -15.93 -2.361 19.562 1 94.56 136 GLN B C 1
ATOM 2152 O O . GLN B 1 136 ? -16.453 -1.388 20.109 1 94.56 136 GLN B O 1
#

Foldseek 3Di:
DVQCVVCVVLVHDDDPLLSLLVVCCVPDPQQWAFLVRSVVVCVVVVHDDDSVNSVVSQVSCCVSQQWPWDADPPGTIIIGGNPDDDWAWEAENVPGDIDTDDDVVVVVVVVVVCVVVPHDDDDDYDYHYHHDPVRD/DVQCVVCVVLVHDDDPLLSLLVVCCVPDPQQKAFLVRSVVVCVVVVHDDDSVNSVVSQVVCCVSQQWPWDADPPGTIIIGGNPDDDWAWEAEPVPGDIDTDDDVVVVVVVVVVCVVVPHPDDDDYDYHYHHDPVRD

InterPro domains:
  IPR002481 Ferric-uptake regulator [PF01475] (10-129)
  IPR002481 Ferric-uptake regulator [PTHR33202] (4-136)
  IPR002481 Ferric-uptake regulator [cd07153] (17-132)
  IPR036388 Winged helix-like DNA-binding domain superfamily [G3DSA:1.10.10.10] (1-83)
  IPR036390 Winged helix DNA-binding domain superfamily [SSF46785] (4-133)
  IPR043135 Ferric-uptake regulator, C-terminal domain [G3DSA:3.30.1490.190] (85-136)

Nearest PDB structures (foldseek):
  2w57-assembly1_B  TM=9.634E-01  e=1.941E-18  Vibrio cholerae
  6h1c-assembly1_B-2  TM=8.089E-01  e=4.108E-18  Pseudomonas aeruginosa PAO1
  8j6w-assembly1_A-2  TM=8.519E-01  e=2.107E-16  Escherichia coli K-12
  5nhk-assembly1_B  TM=9.247E-01  e=1.150E-14  Francisella tularensis
  5nbc-assembly1_D  TM=9.360E-01  e=4.550E-14  Francisella tularensis